Protein AF-A0AAD4TG60-F1 (afdb_monomer)

pLDDT: mean 83.76, std 17.65, range [33.16, 98.38]

Radius of gyration: 21.81 Å; Cα contacts (8 Å, |Δi|>4): 317; chains: 1; bounding box: 51×49×64 Å

Sequence (312 aa):
MSAGDAQLTHSCIDLLVMVARFFPSLLSGTEEDLVNLLKEDNCSVDLILERLCLEGRRRQVKYAVHALAAIAKDDGLMSLSVLYKRLVDMLEEKTHLPAILQSLGCIAQSAMPVFETREKEVVGFITSKILECSSAADAVNGSLWDERSELCSLKIYGIKTLVKSYLPEKDAHLRLGFDNLLGILKNVLTIGEISKDIKSSDVEMAHMKLASSKAVLRLSKHWDHKIPTDIFHLTIRTSEIMYPEAKGLFLGKVHQYIKDRLLDPKYACAFVFQAANFQSLKIINTTSLKLSRCVTKQGLANFLSYVIQAHS

Secondary structure (DSSP, 8-state):
--HHHHHHHHHHHHHHHHHHHH-GGGGTT-HHHHHHTT-SSS--HHHHHHHHHHH--HHHHHHHHHHHHHHSTTTTHHHHHHHHHHHHHHHHHTSSHHHHHHHHHHHHHH-HHHHHTTHHHHHHHIIIIIIT---TT------STT---HHHHHHHHHHHHHHHTT--SS-GGG---HHHHHHHHHHHHHHSSSSTT----HHHHHHHHHHHHHHHHHHHHHHGGGS-HHHHHHHHGGGG-S-HHHHHHHHHHHHHHHHTT-S-GGGGGHHHHHHHT-S--SS--HHHHHHHHHHHHHHHHHHHHHHHHTT-

Foldseek 3Di:
DDPVVVVVVVVVVVVVVVCCVPPVVVCPPVVVVVLVVQPPDPDDSLVSLLVCLQANDLVSNLVSLCVCLVVDPPSNQPVLLVSLVVLLVCLVVVPNLLSSLSNLLSCLASPVVSCVVCVCSLLVCLVPVQQQDAPVPDPPVCPDLVPDDPSLVSNLSSLSSVLSNCNHPPPSVPDPDVVVNLLQLLCLLPQLGSDPVHDDDLSSSLSSNLSSLLSVQVCCLPCVVVQDPSSLVSSLCNCVRPDVVSNCSSVVSVVVCVVVVSHDLLSLCSLVNNVVPDPDDPDDPPVSVVSCVVCCVVVVVVVVVVVVVVVD

InterPro domains:
  IPR039776 Sister chromatid cohesion protein Pds5 [PTHR12663] (16-288)

Solvent-accessible surface area (backbone atoms only — not comparable to full-atom values): 17479 Å² total; per-residue (Å²): 132,55,77,66,56,52,52,50,52,51,52,52,52,53,49,50,53,50,40,54,71,80,44,50,75,78,50,66,94,42,60,66,62,60,49,49,75,71,48,90,56,100,62,56,68,68,61,54,32,51,49,26,26,48,67,27,55,72,67,52,8,47,51,24,54,53,47,54,26,67,77,36,96,64,73,12,53,68,63,48,40,57,50,48,52,54,46,57,60,38,56,79,72,65,57,52,52,67,15,31,38,47,28,54,18,46,41,16,18,78,39,43,76,58,39,62,76,52,36,70,60,57,54,46,44,37,48,66,70,42,53,62,59,56,62,90,83,68,84,67,86,51,83,51,83,84,67,69,52,69,66,56,53,46,34,50,40,40,54,51,22,56,56,23,56,70,50,27,80,65,72,42,89,75,64,77,70,60,67,61,57,50,51,44,40,43,33,15,46,72,74,23,37,71,49,89,87,50,58,74,52,72,56,50,23,50,51,37,24,49,46,35,31,54,44,49,60,60,46,39,53,82,41,45,95,74,58,50,69,68,53,51,52,46,38,42,50,48,43,68,48,93,47,68,67,56,22,51,59,48,51,53,49,54,50,50,32,44,74,70,68,49,38,70,71,74,65,59,53,30,63,50,60,41,58,76,74,56,97,75,88,86,85,72,61,72,64,59,58,52,46,50,58,58,41,46,64,58,45,46,53,52,49,51,52,51,54,54,63,75,75,109

Structure (mmCIF, N/CA/C/O backbone):
data_AF-A0AAD4TG60-F1
#
_entry.id   AF-A0AAD4TG60-F1
#
loop_
_atom_site.group_PDB
_atom_site.id
_atom_site.type_symbol
_atom_site.label_atom_id
_atom_site.label_alt_id
_atom_site.label_comp_id
_atom_site.label_asym_id
_atom_site.label_entity_id
_atom_site.label_seq_id
_atom_site.pdbx_PDB_ins_code
_atom_site.Cartn_x
_atom_site.Cartn_y
_atom_site.Cartn_z
_atom_site.occupancy
_atom_site.B_iso_or_equiv
_atom_site.auth_seq_id
_atom_site.auth_comp_id
_atom_site.auth_asym_id
_atom_site.auth_atom_id
_atom_site.pdbx_PDB_model_num
ATOM 1 N N . MET A 1 1 ? 17.007 8.777 30.417 1.00 54.41 1 MET A N 1
ATOM 2 C CA . MET A 1 1 ? 17.162 7.381 29.954 1.00 54.41 1 MET A CA 1
ATOM 3 C C . MET A 1 1 ? 18.556 7.216 29.388 1.00 54.41 1 MET A C 1
ATOM 5 O O . MET A 1 1 ? 18.925 7.985 28.507 1.00 54.41 1 MET A O 1
ATOM 9 N N . SER A 1 2 ? 19.336 6.282 29.931 1.00 71.50 2 SER A N 1
ATOM 10 C CA . SER A 1 2 ? 20.650 5.926 29.383 1.00 71.50 2 SER A CA 1
ATOM 11 C C . SER A 1 2 ? 20.484 5.170 28.057 1.00 71.50 2 SER A C 1
ATOM 13 O O . SER A 1 2 ? 19.437 4.569 27.810 1.00 71.50 2 SER A O 1
ATOM 15 N N . ALA A 1 3 ? 21.516 5.153 27.207 1.00 68.62 3 ALA A N 1
ATOM 16 C CA . ALA A 1 3 ? 21.517 4.351 25.979 1.00 68.62 3 ALA A CA 1
ATOM 17 C C . ALA A 1 3 ? 21.279 2.850 26.258 1.00 68.62 3 ALA A C 1
ATOM 19 O O . ALA A 1 3 ? 20.625 2.172 25.466 1.00 68.62 3 ALA A O 1
ATOM 20 N N . GLY A 1 4 ? 21.738 2.353 27.416 1.00 72.38 4 GLY A N 1
ATOM 21 C CA . GLY A 1 4 ? 21.492 0.978 27.868 1.00 72.38 4 GLY A CA 1
ATOM 22 C C . GLY A 1 4 ? 20.018 0.684 28.171 1.00 72.38 4 GLY A C 1
ATOM 23 O O . GLY A 1 4 ? 19.511 -0.365 27.776 1.00 72.38 4 GLY A O 1
ATOM 24 N N . ASP A 1 5 ? 19.297 1.632 28.778 1.00 76.00 5 ASP A N 1
ATOM 25 C CA . ASP A 1 5 ? 17.875 1.466 29.123 1.00 76.00 5 ASP A CA 1
ATOM 26 C C . ASP A 1 5 ? 16.999 1.396 27.864 1.00 76.00 5 ASP A C 1
ATOM 28 O O . ASP A 1 5 ? 16.047 0.616 27.784 1.00 76.00 5 ASP A O 1
ATOM 32 N N . ALA A 1 6 ? 17.342 2.184 26.839 1.00 80.25 6 ALA A N 1
ATOM 33 C CA . ALA A 1 6 ? 16.635 2.180 25.561 1.00 80.25 6 ALA A CA 1
ATOM 34 C C . ALA A 1 6 ? 16.813 0.849 24.808 1.00 80.25 6 ALA A C 1
ATOM 36 O O . ALA A 1 6 ? 15.855 0.326 24.235 1.00 80.25 6 ALA A O 1
ATOM 37 N N . GLN A 1 7 ? 18.019 0.271 24.840 1.00 85.44 7 GLN A N 1
ATOM 38 C CA . GLN A 1 7 ? 18.305 -1.017 24.203 1.00 85.44 7 GLN A CA 1
ATOM 39 C C . GLN A 1 7 ? 17.600 -2.183 24.909 1.00 85.44 7 GLN A C 1
ATOM 41 O O . GLN A 1 7 ? 17.059 -3.070 24.240 1.00 85.44 7 GLN A O 1
ATOM 46 N N . LEU A 1 8 ? 17.565 -2.164 26.245 1.00 88.12 8 LEU A N 1
ATOM 47 C CA . LEU A 1 8 ? 16.804 -3.132 27.035 1.00 88.12 8 LEU A CA 1
ATOM 48 C C . LEU A 1 8 ? 15.314 -3.059 26.677 1.00 88.12 8 LEU A C 1
ATOM 50 O O . LEU A 1 8 ? 14.710 -4.073 26.338 1.00 88.12 8 LEU A O 1
ATOM 54 N N . THR A 1 9 ? 14.752 -1.848 26.659 1.00 86.06 9 THR A N 1
ATOM 55 C CA . THR A 1 9 ? 13.341 -1.616 26.317 1.00 86.06 9 THR A CA 1
ATOM 56 C C . THR A 1 9 ? 13.009 -2.136 24.918 1.00 86.06 9 THR A C 1
ATOM 58 O O . THR A 1 9 ? 12.036 -2.868 24.748 1.00 86.06 9 THR A O 1
ATOM 61 N N . HIS A 1 10 ? 13.842 -1.834 23.915 1.00 85.38 10 HIS A N 1
ATOM 62 C CA . HIS A 1 10 ? 13.649 -2.336 22.550 1.00 85.38 10 HIS A CA 1
ATOM 63 C C . HIS A 1 10 ? 13.650 -3.870 22.497 1.00 85.38 10 HIS A C 1
ATOM 65 O O . HIS A 1 10 ? 12.788 -4.470 21.859 1.00 85.38 10 HIS A O 1
ATOM 71 N N . SER A 1 11 ? 14.586 -4.506 23.204 1.00 89.75 11 SER A N 1
ATOM 72 C CA . SER A 1 11 ? 14.710 -5.968 23.241 1.00 89.75 11 SER A CA 1
ATOM 73 C C . SER A 1 11 ? 13.499 -6.630 23.910 1.00 89.75 11 SER A C 1
ATOM 75 O O . SER A 1 11 ? 12.993 -7.636 23.415 1.00 89.75 11 SER A O 1
ATOM 77 N N . CYS A 1 12 ? 12.990 -6.044 24.999 1.00 89.50 12 CYS A N 1
ATOM 78 C CA . CYS A 1 12 ? 11.775 -6.512 25.667 1.00 89.50 12 CYS A CA 1
ATOM 79 C C . CYS A 1 12 ? 10.545 -6.401 24.759 1.00 89.50 12 CYS A C 1
ATOM 81 O O . CYS A 1 12 ? 9.742 -7.331 24.694 1.00 89.50 12 CYS A O 1
ATOM 83 N N . ILE A 1 13 ? 10.413 -5.297 24.019 1.00 87.31 13 ILE A N 1
ATO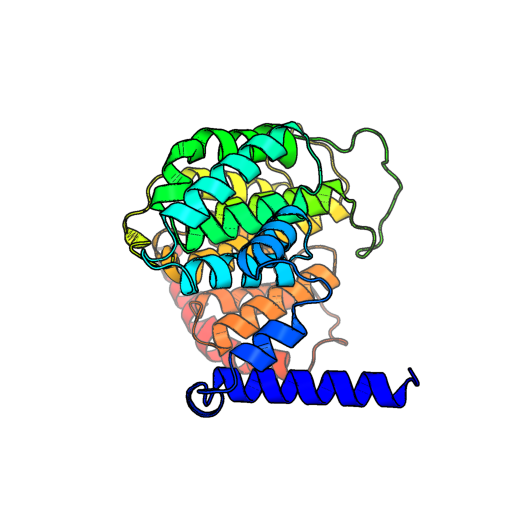M 84 C CA . ILE A 1 13 ? 9.308 -5.102 23.073 1.00 87.31 13 ILE A CA 1
ATOM 85 C C . ILE A 1 13 ? 9.401 -6.097 21.908 1.00 87.31 13 ILE A C 1
ATOM 87 O O . ILE A 1 13 ? 8.383 -6.665 21.516 1.00 87.31 13 ILE A O 1
ATOM 91 N N . ASP A 1 14 ? 10.599 -6.378 21.387 1.00 87.62 14 ASP A N 1
ATOM 92 C CA . ASP A 1 14 ? 10.791 -7.404 20.354 1.00 87.62 14 ASP A CA 1
ATOM 93 C C . ASP A 1 14 ? 10.387 -8.802 20.849 1.00 87.62 14 ASP A C 1
ATOM 95 O O . ASP A 1 14 ? 9.710 -9.545 20.128 1.00 87.62 14 ASP A O 1
ATOM 99 N N . LEU A 1 15 ? 10.755 -9.152 22.087 1.00 91.19 15 LEU A N 1
ATOM 100 C CA . LEU A 1 15 ? 10.351 -10.410 22.715 1.00 91.19 15 LEU A CA 1
ATOM 101 C C . LEU A 1 15 ? 8.831 -10.478 22.888 1.00 91.19 15 LEU A C 1
ATOM 103 O O . LEU A 1 15 ? 8.221 -11.481 22.523 1.00 91.19 15 LEU A O 1
ATOM 107 N N . LEU A 1 16 ? 8.208 -9.404 23.371 1.00 89.38 16 LEU A N 1
ATOM 108 C CA . LEU A 1 16 ? 6.758 -9.323 23.531 1.00 89.38 16 LEU A CA 1
ATOM 109 C C . LEU A 1 16 ? 6.032 -9.503 22.189 1.00 89.38 16 LEU A C 1
ATOM 111 O O . LEU A 1 16 ? 5.077 -10.270 22.096 1.00 89.38 16 LEU A O 1
ATOM 115 N N . VAL A 1 17 ? 6.522 -8.868 21.118 1.00 86.94 17 VAL A N 1
ATOM 116 C CA . VAL A 1 17 ? 5.983 -9.038 19.758 1.00 86.94 17 VAL A CA 1
ATOM 117 C C . VAL A 1 17 ? 6.165 -10.474 19.254 1.00 86.94 17 VAL A C 1
ATOM 119 O O . VAL A 1 17 ? 5.301 -10.981 18.535 1.00 86.94 17 VAL A O 1
ATOM 122 N N . MET A 1 18 ? 7.266 -11.147 19.601 1.00 88.06 18 MET A N 1
ATOM 123 C CA . MET A 1 18 ? 7.469 -12.562 19.281 1.00 88.06 18 MET A CA 1
ATOM 124 C C . MET A 1 18 ? 6.443 -13.438 20.013 1.00 88.06 18 MET A C 1
ATOM 126 O O . MET A 1 18 ? 5.762 -14.236 19.367 1.00 88.06 18 MET A O 1
ATOM 130 N N . VAL A 1 19 ? 6.288 -13.253 21.327 1.00 89.62 19 VAL A N 1
ATOM 131 C CA . VAL A 1 19 ? 5.318 -13.990 22.151 1.00 89.62 19 VAL A CA 1
ATOM 132 C C . VAL A 1 19 ? 3.902 -13.783 21.621 1.00 89.62 19 VAL A C 1
ATOM 134 O O . VAL A 1 19 ? 3.215 -14.762 21.353 1.00 89.62 19 VAL A O 1
ATOM 137 N N . ALA A 1 20 ? 3.505 -12.539 21.337 1.00 88.25 20 ALA A N 1
ATOM 138 C CA . ALA A 1 20 ? 2.193 -12.218 20.775 1.00 88.25 20 ALA A CA 1
ATOM 139 C C . ALA A 1 20 ? 1.903 -12.937 19.445 1.00 88.25 20 ALA A C 1
ATOM 141 O O . ALA A 1 20 ? 0.757 -13.259 19.148 1.00 88.25 20 ALA A O 1
ATOM 142 N N . ARG A 1 21 ? 2.932 -13.185 18.621 1.00 86.94 21 ARG A N 1
ATOM 143 C CA . ARG A 1 21 ? 2.779 -13.840 17.311 1.00 86.94 21 ARG A CA 1
ATOM 144 C C . ARG A 1 21 ? 2.691 -15.358 17.385 1.00 86.94 21 ARG A C 1
ATOM 146 O O . ARG A 1 21 ? 1.960 -15.938 16.590 1.00 86.94 21 ARG A O 1
ATOM 153 N N . PHE A 1 22 ? 3.470 -15.995 18.258 1.00 90.69 22 PHE A N 1
ATOM 154 C CA . PHE A 1 22 ? 3.551 -17.461 18.327 1.00 90.69 22 PHE A CA 1
ATOM 155 C C . PHE A 1 22 ? 2.674 -18.059 19.428 1.00 90.69 22 PHE A C 1
ATOM 157 O O . PHE A 1 22 ? 2.182 -19.173 19.274 1.00 90.69 22 PHE A O 1
ATOM 164 N N . PHE A 1 23 ? 2.458 -17.317 20.513 1.00 91.50 23 PHE A N 1
ATOM 165 C CA . PHE A 1 23 ? 1.745 -17.765 21.706 1.00 91.50 23 PHE A CA 1
ATOM 166 C C . PHE A 1 23 ? 0.820 -16.660 22.247 1.00 91.50 23 PHE A C 1
ATOM 168 O O . PHE A 1 23 ? 0.973 -16.239 23.395 1.00 91.50 23 PHE A O 1
ATOM 175 N N . PRO A 1 24 ? -0.155 -16.175 21.451 1.00 88.31 24 PRO A N 1
ATOM 176 C CA . PRO A 1 24 ? -1.041 -15.085 21.867 1.00 88.31 24 PRO A CA 1
ATOM 177 C C . PRO A 1 24 ? -1.813 -15.401 23.157 1.00 88.31 24 PRO A C 1
ATOM 179 O O . PRO A 1 24 ? -2.095 -14.497 23.935 1.00 88.31 24 PRO A O 1
ATOM 182 N N . SER A 1 25 ? -2.093 -16.680 23.433 1.00 89.94 25 SER A N 1
ATOM 183 C CA . SER A 1 25 ? -2.765 -17.121 24.660 1.00 89.94 25 SER A CA 1
ATOM 184 C C . SER A 1 25 ? -1.984 -16.811 25.939 1.00 89.94 25 SER A C 1
ATOM 186 O O . SER A 1 25 ? -2.599 -16.689 26.991 1.00 89.94 25 SER A O 1
ATOM 188 N N . LEU A 1 26 ? -0.654 -16.662 25.871 1.00 91.75 26 LEU A N 1
ATOM 189 C CA . LEU A 1 26 ? 0.164 -16.275 27.029 1.00 91.75 26 LEU A CA 1
ATOM 190 C C . LEU A 1 26 ? -0.050 -14.818 27.449 1.00 91.75 26 LEU A C 1
ATOM 192 O O . LEU A 1 26 ? 0.359 -14.443 28.541 1.00 91.75 26 LEU A O 1
ATOM 196 N N . LEU A 1 27 ? -0.668 -14.007 26.589 1.00 87.94 27 LEU A N 1
ATOM 197 C CA . LEU A 1 27 ? -1.006 -12.617 26.888 1.00 87.94 27 LEU A CA 1
ATOM 198 C C . LEU A 1 27 ? -2.429 -12.467 27.439 1.00 87.94 27 LEU A C 1
ATOM 200 O O . LEU A 1 27 ? -2.835 -11.353 27.766 1.00 87.94 27 LEU A O 1
ATOM 204 N N . SER A 1 28 ? -3.183 -13.564 27.553 1.00 87.88 28 SER A N 1
ATOM 205 C CA . SER A 1 28 ? -4.523 -13.519 28.132 1.00 87.88 28 SER A CA 1
ATOM 206 C C . SER A 1 28 ? -4.453 -13.085 29.596 1.00 87.88 28 SER A C 1
ATOM 208 O O . SER A 1 28 ? -3.672 -13.635 30.373 1.00 87.88 28 SER A O 1
ATOM 210 N N . GLY A 1 29 ? -5.255 -12.087 29.962 1.00 86.88 29 GLY A N 1
ATOM 211 C CA . GLY A 1 29 ? -5.243 -11.466 31.287 1.00 86.88 29 GLY A CA 1
ATOM 212 C C . GLY A 1 29 ? -4.251 -10.307 31.443 1.00 86.88 29 GLY A C 1
ATOM 213 O O . GLY A 1 29 ? -4.199 -9.718 32.517 1.00 86.88 29 GLY A O 1
ATOM 214 N N . THR A 1 30 ? -3.473 -9.969 30.405 1.00 87.38 30 THR A N 1
ATOM 215 C CA . THR A 1 30 ? -2.538 -8.819 30.399 1.00 87.38 30 THR A CA 1
ATOM 216 C C . THR A 1 30 ? -3.018 -7.667 29.510 1.00 87.38 30 THR A C 1
ATOM 218 O O . THR A 1 30 ? -2.282 -6.715 29.250 1.00 87.38 30 THR A O 1
ATOM 221 N N . GLU A 1 31 ? -4.253 -7.739 29.005 1.00 85.00 31 GLU A N 1
ATOM 222 C CA . GLU A 1 31 ? -4.786 -6.809 28.009 1.00 85.00 31 GLU A CA 1
ATOM 223 C C . GLU A 1 31 ? -4.800 -5.366 28.524 1.00 85.00 31 GLU A C 1
ATOM 225 O O . GLU A 1 31 ? -4.448 -4.445 27.787 1.00 85.00 31 GLU A O 1
ATOM 230 N N . GLU A 1 32 ? -5.160 -5.167 29.794 1.00 82.44 32 GLU A N 1
ATOM 231 C CA . GLU A 1 32 ? -5.208 -3.843 30.415 1.00 82.44 32 GLU A CA 1
ATOM 232 C C . GLU A 1 32 ? -3.812 -3.220 30.553 1.00 82.44 32 GLU A C 1
ATOM 234 O O . GLU A 1 32 ? -3.628 -2.051 30.213 1.00 82.44 32 GLU A O 1
ATOM 239 N N . ASP A 1 33 ? -2.809 -4.008 30.945 1.00 85.81 33 ASP A N 1
ATOM 240 C CA . ASP A 1 33 ? -1.419 -3.552 31.042 1.00 85.81 33 ASP A CA 1
ATOM 241 C C . ASP A 1 33 ? -0.861 -3.160 29.669 1.00 85.81 33 ASP A C 1
ATOM 243 O O . ASP A 1 33 ? -0.248 -2.102 29.514 1.00 85.81 33 ASP A O 1
ATOM 247 N N . LEU A 1 34 ? -1.128 -3.975 28.642 1.00 83.75 34 LEU A N 1
ATOM 248 C CA . LEU A 1 34 ? -0.730 -3.683 27.262 1.00 83.75 34 LEU A CA 1
ATOM 249 C C . LEU A 1 34 ? -1.403 -2.417 26.727 1.00 83.75 34 LEU A C 1
ATOM 251 O O . LEU A 1 34 ? -0.777 -1.630 26.017 1.00 83.75 34 LEU A O 1
ATOM 255 N N . VAL A 1 35 ? -2.670 -2.205 27.076 1.00 79.69 35 VAL A N 1
ATOM 256 C CA . VAL A 1 35 ? -3.398 -0.977 26.758 1.00 79.69 35 VAL A CA 1
ATOM 257 C C . VAL A 1 35 ? -2.798 0.222 27.490 1.00 79.69 35 VAL A C 1
ATOM 259 O O . VAL A 1 35 ? -2.666 1.292 26.897 1.00 79.69 35 VAL A O 1
ATOM 262 N N . ASN A 1 36 ? -2.395 0.065 28.748 1.00 81.62 36 ASN A N 1
ATOM 263 C CA . ASN A 1 36 ? -1.785 1.142 29.522 1.00 81.62 36 ASN A CA 1
ATOM 264 C C . ASN A 1 36 ? -0.416 1.559 28.960 1.00 81.62 36 ASN A C 1
ATOM 266 O O . ASN A 1 36 ? -0.078 2.733 29.044 1.00 81.62 36 ASN A O 1
ATOM 270 N N . LEU A 1 37 ? 0.316 0.667 28.278 1.00 80.88 37 LEU A N 1
ATOM 271 C CA . LEU A 1 37 ? 1.520 1.045 27.518 1.00 80.88 37 LEU A CA 1
ATOM 272 C C . LEU A 1 37 ? 1.233 1.997 26.344 1.00 80.88 37 LEU A C 1
ATOM 274 O O . LEU A 1 37 ? 2.145 2.672 25.872 1.00 80.88 37 LEU A O 1
ATOM 278 N N . LEU A 1 38 ? -0.004 2.028 25.839 1.00 76.50 38 LEU A N 1
ATOM 279 C CA . LEU A 1 38 ? -0.429 2.944 24.774 1.00 76.50 38 LEU A CA 1
ATOM 280 C C . LEU A 1 38 ? -0.970 4.270 25.321 1.00 76.50 38 LEU A C 1
ATOM 282 O O . LEU A 1 38 ? -1.031 5.252 24.580 1.00 76.50 38 LEU A O 1
ATOM 286 N N . LYS A 1 39 ? -1.400 4.296 26.586 1.00 74.50 39 LYS A N 1
ATOM 287 C CA . LYS A 1 39 ? -1.983 5.473 27.228 1.00 74.50 39 LYS A CA 1
ATOM 288 C C . LYS A 1 39 ? -0.874 6.365 27.778 1.00 74.50 39 LYS A C 1
ATOM 290 O O . LYS A 1 39 ? -0.329 6.108 28.844 1.00 74.50 39 LYS A O 1
ATOM 295 N N . GLU A 1 40 ? -0.579 7.444 27.065 1.00 64.12 40 GLU A N 1
ATOM 296 C CA . GLU A 1 40 ? 0.195 8.564 27.622 1.00 64.12 40 GLU A CA 1
ATOM 297 C C . GLU A 1 40 ? -0.717 9.560 28.378 1.00 64.12 40 GLU A C 1
ATOM 299 O O . GLU A 1 40 ? -0.250 10.246 29.279 1.00 64.12 40 GLU A O 1
ATOM 304 N N . ASP A 1 41 ? -2.031 9.552 28.092 1.00 59.88 41 ASP A N 1
ATOM 305 C CA . ASP A 1 41 ? -3.073 10.404 28.690 1.00 59.88 41 ASP A CA 1
ATOM 306 C C . ASP A 1 41 ? -4.319 9.575 29.090 1.00 59.88 41 ASP A C 1
ATOM 308 O O . ASP A 1 41 ? -4.506 8.458 28.606 1.00 59.88 41 ASP A O 1
ATOM 312 N N . ASN A 1 42 ? -5.243 10.141 29.887 1.00 65.56 42 ASN A N 1
ATOM 313 C CA . ASN A 1 42 ? -6.554 9.548 30.258 1.00 65.56 42 ASN A CA 1
ATOM 314 C C . ASN A 1 42 ? -7.535 9.349 29.066 1.00 65.56 42 ASN A C 1
ATOM 316 O O . ASN A 1 42 ? -8.751 9.275 29.254 1.00 65.56 42 ASN A O 1
ATOM 320 N N . CYS A 1 43 ? -7.040 9.293 27.828 1.00 71.44 43 CYS A N 1
ATOM 321 C CA . CYS A 1 43 ? -7.846 9.067 26.632 1.00 71.44 43 CYS A CA 1
ATOM 322 C C . CYS A 1 43 ? -8.271 7.597 26.510 1.00 71.44 43 CYS A C 1
ATOM 324 O O . CYS A 1 43 ? -7.543 6.677 26.894 1.00 71.44 43 CYS A O 1
ATOM 326 N N . SER A 1 44 ? -9.448 7.362 25.924 1.00 85.06 44 SER A N 1
ATOM 327 C CA . SER A 1 44 ? -9.859 6.008 25.555 1.00 85.06 44 SER A CA 1
ATOM 328 C C . SER A 1 44 ? -8.957 5.449 24.450 1.00 85.06 44 SER A C 1
ATOM 330 O O . SER A 1 44 ? -8.386 6.191 23.647 1.00 85.06 44 SER A O 1
ATOM 332 N N . VAL A 1 45 ? -8.842 4.121 24.395 1.00 85.62 45 VAL A N 1
ATOM 333 C CA . VAL A 1 45 ? -8.020 3.429 23.390 1.00 85.62 45 VAL A CA 1
ATOM 334 C C . VAL A 1 45 ? -8.489 3.761 21.978 1.00 85.62 45 VAL A C 1
ATOM 336 O O . VAL A 1 45 ? -7.658 4.052 21.124 1.00 85.62 45 VAL A O 1
ATOM 339 N N . ASP A 1 46 ? -9.803 3.809 21.752 1.00 86.31 46 ASP A N 1
ATOM 340 C CA . ASP A 1 46 ? -10.386 4.143 20.450 1.00 86.31 46 ASP A CA 1
ATOM 341 C C . ASP A 1 46 ? -9.910 5.513 19.953 1.00 86.31 46 ASP A C 1
ATOM 343 O O . ASP A 1 46 ? -9.453 5.629 18.818 1.00 86.31 46 ASP A O 1
ATOM 347 N N . LEU A 1 47 ? -9.903 6.531 20.824 1.00 87.94 47 LEU A N 1
ATOM 348 C CA . LEU A 1 47 ? -9.442 7.879 20.477 1.00 87.94 47 LEU A CA 1
ATOM 349 C C . LEU A 1 47 ? -7.947 7.912 20.134 1.00 87.94 47 LEU A C 1
ATOM 351 O O . LEU A 1 47 ? -7.537 8.598 19.195 1.00 87.94 47 LEU A O 1
ATOM 355 N N . ILE A 1 48 ? -7.125 7.156 20.868 1.00 90.44 48 ILE A N 1
ATOM 356 C CA . ILE A 1 48 ? -5.686 7.044 20.592 1.00 90.44 48 ILE A CA 1
ATOM 357 C C . ILE A 1 48 ? -5.468 6.369 19.232 1.00 90.44 48 ILE A C 1
ATOM 359 O O . ILE A 1 48 ? -4.686 6.857 18.411 1.00 90.44 48 ILE A O 1
ATOM 363 N N . LEU A 1 49 ? -6.171 5.266 18.963 1.00 92.12 49 LEU A N 1
ATOM 364 C CA . LEU A 1 49 ? -6.060 4.540 17.700 1.00 92.12 49 LEU A CA 1
ATOM 365 C C . LEU A 1 49 ? -6.560 5.376 16.517 1.00 92.12 49 LEU A C 1
ATOM 367 O O . LEU A 1 49 ? -5.898 5.400 15.477 1.00 92.12 49 LEU A O 1
ATOM 371 N N . GLU A 1 50 ? -7.670 6.099 16.667 1.00 93.25 50 GLU A N 1
ATOM 372 C CA . GLU A 1 50 ? -8.162 7.035 15.654 1.00 93.25 50 GLU A CA 1
ATOM 373 C C . GLU A 1 50 ? -7.116 8.105 15.343 1.00 93.25 50 GLU A C 1
ATOM 375 O O . GLU A 1 50 ? -6.753 8.278 14.179 1.00 93.25 50 GLU A O 1
ATOM 380 N N . ARG A 1 51 ? -6.540 8.759 16.360 1.00 93.50 51 ARG A N 1
ATOM 381 C CA . ARG A 1 51 ? -5.474 9.755 16.160 1.00 93.50 51 ARG A CA 1
ATOM 382 C C . ARG A 1 51 ? -4.274 9.167 15.414 1.00 93.50 51 ARG A C 1
ATOM 384 O O . ARG A 1 51 ? -3.764 9.780 14.475 1.00 93.50 51 ARG A O 1
ATOM 391 N N . LEU A 1 52 ? -3.851 7.951 15.768 1.00 94.69 52 LEU A N 1
ATOM 392 C CA . LEU A 1 52 ? -2.777 7.250 15.058 1.00 94.69 52 LEU A CA 1
ATOM 393 C C . LEU A 1 52 ? -3.132 6.941 13.598 1.00 94.69 52 LEU A C 1
ATOM 395 O O . LEU A 1 52 ? -2.225 6.897 12.769 1.00 94.69 52 LEU A O 1
ATOM 399 N N . CYS A 1 53 ? -4.407 6.736 13.262 1.00 96.25 53 CYS A N 1
ATOM 400 C CA . CYS A 1 53 ? -4.850 6.560 11.877 1.00 96.25 53 CYS A CA 1
ATOM 401 C C . CYS A 1 53 ? -4.801 7.866 11.067 1.00 96.25 53 CYS A C 1
ATOM 403 O O . CYS A 1 53 ? -4.602 7.812 9.852 1.00 96.25 53 CYS A O 1
ATOM 405 N N . LEU A 1 54 ? -4.967 9.021 11.711 1.00 95.44 54 LEU A N 1
ATOM 406 C CA . LEU A 1 54 ? -4.974 10.326 11.040 1.00 95.44 54 LEU A CA 1
ATOM 407 C C . LEU A 1 54 ? -3.564 10.904 10.866 1.00 95.44 54 LEU A C 1
ATOM 409 O O . LEU A 1 54 ? -3.239 11.423 9.803 1.00 95.44 54 LEU A O 1
ATOM 413 N N . GLU A 1 55 ? -2.712 10.774 11.884 1.00 94.88 55 GLU A N 1
ATOM 414 C CA . GLU A 1 55 ? -1.436 11.509 11.966 1.00 94.88 55 GLU A CA 1
ATOM 415 C C . GLU A 1 55 ? -0.214 10.594 12.153 1.00 94.88 55 GLU A C 1
ATOM 417 O O . GLU A 1 55 ? 0.935 11.039 12.096 1.00 94.88 55 GLU A O 1
ATOM 422 N N . GLY A 1 56 ? -0.435 9.301 12.402 1.00 92.88 56 GLY A N 1
ATOM 423 C CA . GLY A 1 56 ? 0.622 8.380 12.798 1.00 92.88 56 GLY A CA 1
ATOM 424 C C . GLY A 1 56 ? 1.613 8.033 11.686 1.00 92.88 56 GLY A C 1
ATOM 425 O O . GLY A 1 56 ? 1.402 8.221 10.486 1.00 92.88 56 GLY A O 1
ATOM 426 N N . ARG A 1 57 ? 2.722 7.400 12.078 1.00 93.31 57 ARG A N 1
ATOM 427 C CA . ARG A 1 57 ? 3.675 6.840 11.113 1.00 93.31 57 ARG A CA 1
ATOM 428 C C . ARG A 1 57 ? 3.076 5.619 10.427 1.00 93.31 57 ARG A C 1
ATOM 430 O O . ARG A 1 57 ? 2.282 4.880 11.000 1.00 93.31 57 ARG A O 1
ATOM 437 N N . ARG A 1 58 ? 3.588 5.286 9.239 1.00 92.31 58 ARG A N 1
ATOM 438 C CA . ARG A 1 58 ? 3.135 4.146 8.416 1.00 92.31 58 ARG A CA 1
ATOM 439 C C . ARG A 1 58 ? 2.834 2.848 9.190 1.00 92.31 58 ARG A C 1
ATOM 441 O O . ARG A 1 58 ? 1.881 2.147 8.849 1.00 92.31 58 ARG A O 1
ATOM 448 N N . ARG A 1 59 ? 3.698 2.460 10.141 1.00 91.31 59 ARG A N 1
ATOM 449 C CA . ARG A 1 59 ? 3.520 1.233 10.944 1.00 91.31 59 ARG A CA 1
ATOM 450 C C . ARG A 1 59 ? 2.421 1.401 11.992 1.00 91.31 59 ARG A C 1
ATOM 452 O O . ARG A 1 59 ? 1.580 0.517 12.080 1.00 91.31 59 ARG A O 1
ATOM 459 N N . GLN A 1 60 ? 2.418 2.524 12.709 1.00 93.44 60 GLN A N 1
ATOM 460 C CA . GLN A 1 60 ? 1.393 2.861 13.699 1.00 93.44 60 GLN A CA 1
ATOM 461 C C . GLN A 1 60 ? 0.016 2.887 13.045 1.00 93.44 60 GLN A C 1
ATOM 463 O O . GLN A 1 60 ? -0.842 2.122 13.454 1.00 93.44 60 GLN A O 1
ATOM 468 N N . VAL A 1 61 ? -0.135 3.624 11.939 1.00 96.88 61 VAL A N 1
ATOM 469 C CA . VAL A 1 61 ? -1.376 3.675 11.151 1.00 96.88 61 VAL A CA 1
ATOM 470 C C . VAL A 1 61 ? -1.856 2.277 10.774 1.00 96.88 61 VAL A C 1
ATOM 472 O O . VAL A 1 61 ? -3.020 1.936 10.954 1.00 96.88 61 VAL A O 1
ATOM 475 N N . LYS A 1 62 ? -0.955 1.439 10.235 1.00 95.00 62 LYS A N 1
ATOM 476 C CA . LYS A 1 62 ? -1.328 0.083 9.824 1.00 95.00 62 LYS A CA 1
ATOM 477 C C . LYS A 1 62 ? -1.937 -0.673 11.002 1.00 95.00 62 LYS A C 1
ATOM 479 O O . LYS A 1 62 ? -3.027 -1.205 10.849 1.00 95.00 62 LYS A O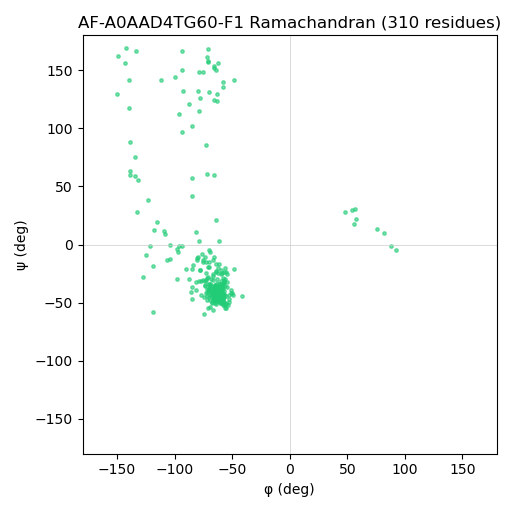 1
ATOM 484 N N . TYR A 1 63 ? -1.227 -0.748 12.121 1.00 93.69 63 TYR A N 1
ATOM 485 C CA . TYR A 1 63 ? -1.693 -1.516 13.269 1.00 93.69 63 TYR A CA 1
ATOM 486 C C . TYR A 1 63 ? -2.914 -0.884 13.933 1.00 93.69 63 TYR A C 1
ATOM 488 O O . TYR A 1 63 ? -3.794 -1.630 14.330 1.00 93.69 63 TYR A O 1
ATOM 496 N N . ALA A 1 64 ? -3.021 0.444 13.957 1.00 94.81 64 ALA A N 1
ATOM 497 C CA . ALA A 1 64 ? -4.166 1.145 14.521 1.00 94.81 64 ALA A CA 1
ATOM 498 C C . ALA A 1 64 ? -5.469 0.822 13.776 1.00 94.81 64 ALA A C 1
ATOM 500 O O . ALA A 1 64 ? -6.447 0.461 14.417 1.00 94.81 64 ALA A O 1
ATOM 501 N N . VAL A 1 65 ? -5.459 0.812 12.436 1.00 95.38 65 VAL A N 1
ATOM 502 C CA . VAL A 1 65 ? -6.641 0.401 11.652 1.00 95.38 65 VAL A CA 1
ATOM 503 C C . VAL A 1 65 ? -7.034 -1.053 11.939 1.00 95.38 65 VAL A C 1
ATOM 505 O O . VAL A 1 65 ? -8.214 -1.348 12.083 1.00 95.38 65 VAL A O 1
ATOM 508 N N . HIS A 1 66 ? -6.063 -1.970 12.045 1.00 92.19 66 HIS A N 1
ATOM 509 C CA . HIS A 1 66 ? -6.372 -3.381 12.328 1.00 92.19 66 HIS A CA 1
ATOM 510 C C . HIS A 1 66 ? -6.845 -3.572 13.775 1.00 92.19 66 HIS A C 1
ATOM 512 O O . HIS A 1 66 ? -7.702 -4.409 14.023 1.00 92.19 66 HIS A O 1
ATOM 518 N N . ALA A 1 67 ? -6.309 -2.795 14.719 1.00 91.56 67 ALA A N 1
ATOM 519 C CA . ALA A 1 67 ? -6.742 -2.807 16.108 1.00 91.56 67 ALA A CA 1
ATOM 520 C C . ALA A 1 67 ? -8.180 -2.288 16.237 1.00 91.56 67 ALA A C 1
ATOM 522 O O . ALA A 1 67 ? -8.994 -2.979 16.833 1.00 91.56 67 ALA A O 1
ATOM 523 N N . LEU A 1 68 ? -8.518 -1.156 15.601 1.00 91.81 68 LEU A N 1
ATOM 524 C CA . LEU A 1 68 ? -9.891 -0.629 15.551 1.00 91.81 68 LEU A CA 1
ATOM 525 C C . LEU A 1 68 ? -10.879 -1.639 14.962 1.00 91.81 68 LEU A C 1
ATOM 527 O O . LEU A 1 68 ? -11.994 -1.766 15.460 1.00 91.81 68 LEU A O 1
ATOM 531 N N . ALA A 1 69 ? -10.463 -2.369 13.924 1.00 90.12 69 ALA A N 1
ATOM 532 C CA . ALA A 1 69 ? -11.273 -3.432 13.341 1.00 90.12 69 ALA A CA 1
ATOM 533 C C . ALA A 1 69 ? -11.487 -4.602 14.317 1.00 90.12 69 ALA A C 1
ATOM 535 O O . ALA A 1 69 ? -12.587 -5.130 14.422 1.00 90.12 69 ALA A O 1
ATOM 536 N N . ALA A 1 70 ? -10.434 -4.995 15.039 1.00 88.00 70 ALA A N 1
ATOM 537 C CA . ALA A 1 70 ? -10.439 -6.163 15.914 1.00 88.00 70 ALA A CA 1
ATOM 538 C C . ALA A 1 70 ? -11.159 -5.946 17.256 1.00 88.00 70 ALA A C 1
ATOM 540 O O . ALA A 1 70 ? -11.706 -6.898 17.803 1.00 88.00 70 ALA A O 1
ATOM 541 N N . ILE A 1 71 ? -11.139 -4.728 17.808 1.00 84.12 71 ILE A N 1
ATOM 542 C CA . ILE A 1 71 ? -11.783 -4.420 19.100 1.00 84.12 71 ILE A CA 1
ATOM 543 C C . ILE A 1 71 ? -13.278 -4.106 18.968 1.00 84.12 71 ILE A C 1
ATOM 545 O O . ILE A 1 71 ? -14.012 -4.133 19.957 1.00 84.12 71 ILE A O 1
ATOM 549 N N . ALA A 1 72 ? -13.739 -3.790 17.761 1.00 82.31 72 ALA A N 1
ATOM 550 C CA . ALA A 1 72 ? -15.130 -3.467 17.498 1.00 82.31 72 ALA A CA 1
ATOM 551 C C . ALA A 1 72 ? -16.005 -4.730 17.417 1.00 82.31 72 ALA A C 1
ATOM 553 O O . ALA A 1 72 ? -15.569 -5.796 16.988 1.00 82.31 72 ALA A O 1
ATOM 554 N N . LYS A 1 73 ? -17.272 -4.608 17.829 1.00 74.81 73 LYS A N 1
ATOM 555 C CA . LYS A 1 73 ? -18.204 -5.747 17.960 1.00 74.81 73 LYS A CA 1
ATOM 556 C C . LYS A 1 73 ? -18.749 -6.277 16.624 1.00 74.81 73 LYS A C 1
ATOM 558 O O . LYS A 1 73 ? -19.368 -7.334 16.610 1.00 74.81 73 LYS A O 1
ATOM 563 N N . ASP A 1 74 ? -18.566 -5.541 15.535 1.00 78.88 74 ASP A N 1
ATOM 564 C CA . ASP A 1 74 ? -19.188 -5.739 14.221 1.00 78.88 74 ASP A CA 1
ATOM 565 C C . ASP A 1 74 ? -18.148 -5.906 13.094 1.00 78.88 74 ASP A C 1
ATOM 567 O O . ASP A 1 74 ? -18.302 -5.350 12.006 1.00 78.88 74 ASP A O 1
ATOM 571 N N . ASP A 1 75 ? -17.040 -6.602 13.377 1.00 70.31 75 ASP A N 1
ATOM 572 C CA . ASP A 1 75 ? -15.831 -6.639 12.530 1.00 70.31 75 ASP A CA 1
ATOM 573 C C . ASP A 1 75 ? -15.254 -5.229 12.232 1.00 70.31 75 ASP A C 1
ATOM 575 O O . ASP A 1 75 ? -14.477 -5.032 11.294 1.00 70.31 75 ASP A O 1
ATOM 579 N N . GLY A 1 76 ? -15.652 -4.219 13.017 1.00 76.19 76 GLY A N 1
ATOM 580 C CA . GLY A 1 76 ? -15.236 -2.827 12.870 1.00 76.19 76 GLY A CA 1
ATOM 581 C C . GLY A 1 76 ? -15.889 -2.059 11.742 1.00 76.19 76 GLY A C 1
ATOM 582 O O . GLY A 1 76 ? -15.415 -0.976 11.419 1.00 76.19 76 GLY A O 1
ATOM 583 N N . LEU A 1 77 ? -16.962 -2.558 11.132 1.00 84.50 77 LEU A N 1
ATOM 584 C CA . LEU A 1 77 ? -17.603 -1.856 10.021 1.00 84.50 77 LEU A CA 1
ATOM 585 C C . LEU A 1 77 ? -18.093 -0.459 10.424 1.00 84.50 77 LEU A C 1
ATOM 587 O O . LEU A 1 77 ? -17.806 0.510 9.720 1.00 84.50 77 LEU A O 1
ATOM 591 N N . MET A 1 78 ? -18.765 -0.322 11.567 1.00 87.69 78 MET A N 1
ATOM 592 C CA . MET A 1 78 ? -19.282 0.958 12.049 1.00 87.69 78 MET A CA 1
ATOM 593 C C . MET A 1 78 ? -18.148 1.910 12.435 1.00 87.69 78 MET A C 1
ATOM 595 O O . MET A 1 78 ? -18.116 3.038 11.939 1.00 87.69 78 MET A O 1
ATOM 599 N N . SER A 1 79 ? -17.178 1.467 13.242 1.00 88.06 79 SER A N 1
ATOM 600 C CA . SER A 1 79 ? -16.040 2.308 13.650 1.00 88.06 79 SER A CA 1
ATOM 601 C C . SER A 1 79 ? -15.186 2.733 12.451 1.00 88.06 79 SER A C 1
ATOM 603 O O . SER A 1 79 ? -14.863 3.914 12.295 1.00 88.06 79 SER A O 1
ATOM 605 N N . LEU A 1 80 ? -14.892 1.806 11.535 1.00 93.50 80 LEU A N 1
ATOM 606 C CA . LEU A 1 80 ? -14.151 2.105 10.314 1.00 93.50 80 LEU A CA 1
ATOM 607 C C . LEU A 1 80 ? -14.951 2.980 9.350 1.00 93.50 80 LEU A C 1
ATOM 609 O O . LEU A 1 80 ? -14.330 3.765 8.644 1.00 93.50 80 LEU A O 1
ATOM 613 N N . SER A 1 81 ? -16.286 2.909 9.317 1.00 94.06 81 SER A N 1
ATOM 614 C CA . SER A 1 81 ? -17.101 3.803 8.479 1.00 94.06 81 SER A CA 1
ATOM 615 C C . SER A 1 81 ? -17.010 5.265 8.928 1.00 94.06 81 SER A C 1
ATOM 617 O O . SER A 1 81 ? -16.841 6.159 8.094 1.00 94.06 81 SER A O 1
ATOM 619 N N . VAL A 1 82 ? -17.032 5.510 10.243 1.00 93.50 82 VAL A N 1
ATOM 620 C CA . VAL A 1 82 ? -16.876 6.851 10.827 1.00 93.50 82 VAL A CA 1
ATOM 621 C C . VAL A 1 82 ? -15.463 7.374 10.569 1.00 93.50 82 VAL A C 1
ATOM 623 O O . VAL A 1 82 ? -15.303 8.490 10.067 1.00 93.50 82 VAL A O 1
ATOM 626 N N . LEU A 1 83 ? -14.441 6.549 10.828 1.00 95.38 83 LEU A N 1
ATOM 627 C CA . LEU A 1 83 ? -13.049 6.891 10.531 1.00 95.38 83 LEU A CA 1
ATOM 628 C C . LEU A 1 83 ? -12.843 7.159 9.033 1.00 95.38 83 LEU A C 1
ATOM 630 O O . LEU A 1 83 ? -12.190 8.133 8.667 1.00 95.38 83 LEU A O 1
ATOM 634 N N . TYR A 1 84 ? -13.407 6.321 8.161 1.00 96.81 84 TYR A N 1
ATOM 635 C CA . TYR A 1 84 ? -13.295 6.453 6.711 1.00 96.81 84 TYR A CA 1
ATOM 636 C C . TYR A 1 84 ? -13.886 7.771 6.226 1.00 96.81 84 TYR A C 1
ATOM 638 O O . TYR A 1 84 ? -13.223 8.479 5.474 1.00 96.81 84 TYR A O 1
ATOM 646 N N . LYS A 1 85 ? -15.077 8.152 6.707 1.00 95.81 85 LYS A N 1
ATOM 647 C CA . LYS A 1 85 ? -15.668 9.457 6.388 1.00 95.81 85 LYS A CA 1
ATOM 648 C C . LYS A 1 85 ? -14.695 10.595 6.709 1.00 95.81 85 LYS A C 1
ATOM 650 O O . LYS A 1 85 ? -14.382 11.380 5.821 1.00 95.81 85 LYS A O 1
ATOM 655 N N . ARG A 1 86 ? -14.158 10.618 7.933 1.00 95.88 86 ARG A N 1
ATOM 656 C CA . ARG A 1 86 ? -13.197 11.639 8.378 1.00 95.88 86 ARG A CA 1
ATOM 657 C C . ARG A 1 86 ? -11.916 11.647 7.538 1.00 95.88 86 ARG A C 1
ATOM 659 O O . ARG A 1 86 ? -11.436 12.711 7.175 1.00 95.88 86 ARG A O 1
ATOM 666 N N . LEU A 1 87 ? -11.374 10.474 7.205 1.00 97.12 87 LEU A N 1
ATOM 667 C CA . LEU A 1 87 ? -10.179 10.345 6.366 1.00 97.12 87 LEU A CA 1
ATOM 668 C C . LEU A 1 87 ? -10.388 10.921 4.965 1.00 97.12 87 LEU A C 1
ATOM 670 O O . LEU A 1 87 ? -9.483 11.567 4.444 1.00 97.12 87 LEU A O 1
ATOM 674 N N . VAL A 1 88 ? -11.547 10.664 4.350 1.00 96.12 88 VAL A N 1
ATOM 675 C CA . VAL A 1 88 ? -11.855 11.202 3.020 1.00 96.12 88 VAL A CA 1
ATOM 676 C C . VAL A 1 88 ? -12.045 12.715 3.090 1.00 96.12 88 VAL A C 1
ATOM 678 O O . VAL A 1 88 ? -11.490 13.417 2.253 1.00 96.12 88 VAL A O 1
ATOM 681 N N . ASP A 1 89 ? -12.718 13.228 4.122 1.00 93.75 89 ASP A N 1
ATOM 682 C CA . ASP A 1 89 ? -12.894 14.674 4.307 1.00 93.75 89 ASP A CA 1
ATOM 683 C C . ASP A 1 89 ? -11.530 15.387 4.493 1.00 93.75 89 ASP A C 1
ATOM 685 O O . ASP A 1 89 ? -11.291 16.445 3.915 1.00 93.75 89 ASP A O 1
ATOM 689 N N . MET A 1 90 ? -10.571 14.757 5.185 1.00 94.69 90 MET A N 1
ATOM 690 C CA . MET A 1 90 ? -9.204 15.280 5.346 1.00 94.69 90 MET A CA 1
ATOM 691 C C . MET A 1 90 ? -8.329 15.201 4.079 1.00 94.69 90 MET A C 1
ATOM 693 O O . MET A 1 90 ? -7.286 15.858 4.022 1.00 94.69 90 MET A O 1
ATOM 697 N N . LEU A 1 91 ? -8.709 14.433 3.046 1.00 93.75 91 LEU A N 1
ATOM 698 C CA . LEU A 1 91 ? -7.984 14.469 1.765 1.00 93.75 91 LEU A CA 1
ATOM 699 C C . LEU A 1 91 ? -8.047 15.873 1.148 1.00 93.75 91 LEU A C 1
ATOM 701 O O . LEU A 1 91 ? -7.035 16.359 0.639 1.00 93.75 91 LEU A O 1
ATOM 705 N N . GLU A 1 92 ? -9.200 16.540 1.247 1.00 86.31 92 GLU A N 1
ATOM 706 C CA . GLU A 1 92 ? -9.405 17.912 0.763 1.00 86.31 92 GLU A CA 1
ATOM 707 C C . GLU A 1 92 ? -8.544 18.928 1.532 1.00 86.31 92 GLU A C 1
ATOM 709 O O . GLU A 1 92 ? -8.010 19.869 0.941 1.00 86.31 92 GLU A O 1
ATOM 714 N N . GLU A 1 93 ? -8.322 18.699 2.830 1.00 89.00 93 GLU A N 1
ATOM 715 C CA . GLU A 1 93 ? -7.466 19.538 3.682 1.00 89.00 93 GLU A CA 1
ATOM 716 C C . GLU A 1 93 ? -5.967 19.397 3.359 1.00 89.00 93 GLU A C 1
ATOM 718 O O . GLU A 1 93 ? -5.170 20.270 3.705 1.00 89.00 93 GLU A O 1
ATOM 723 N N . LYS A 1 94 ? -5.567 18.311 2.679 1.00 86.00 94 LYS A N 1
ATOM 724 C CA . LYS A 1 94 ? -4.183 18.007 2.259 1.00 86.00 94 LYS A CA 1
ATOM 725 C C . LYS A 1 94 ? -3.156 17.935 3.398 1.00 86.00 94 LYS A C 1
ATOM 727 O O . LYS A 1 94 ? -1.953 18.042 3.154 1.00 86.00 94 LYS A O 1
ATOM 732 N N . THR A 1 95 ? -3.595 17.694 4.629 1.00 88.12 95 THR A N 1
ATOM 733 C CA . THR A 1 95 ? -2.719 17.494 5.794 1.00 88.12 95 THR A CA 1
ATOM 734 C C . THR A 1 95 ? -2.449 16.005 6.014 1.00 88.12 95 THR A C 1
ATOM 736 O O . THR A 1 95 ? -3.249 15.158 5.637 1.00 88.12 95 THR A O 1
ATOM 739 N N . HIS A 1 96 ? -1.282 15.647 6.565 1.00 93.38 96 HIS A N 1
ATOM 740 C CA . HIS A 1 96 ? -0.924 14.261 6.932 1.00 93.38 96 HIS A CA 1
ATOM 741 C C . HIS A 1 96 ? -1.187 13.179 5.857 1.00 93.38 96 HIS A C 1
ATOM 743 O O . HIS A 1 96 ? -1.358 11.999 6.176 1.00 93.38 96 HIS A O 1
ATOM 749 N N . LEU A 1 97 ? -1.154 13.539 4.566 1.00 96.00 97 LEU A N 1
ATOM 750 C CA . LEU A 1 97 ? -1.557 12.658 3.462 1.00 96.00 97 LEU A CA 1
ATOM 751 C C . LEU A 1 97 ? -0.911 11.257 3.474 1.00 96.00 97 LEU A C 1
ATOM 753 O O . LEU A 1 97 ? -1.618 10.287 3.196 1.00 96.00 97 LEU A O 1
ATOM 757 N N . PRO A 1 98 ? 0.380 11.070 3.825 1.00 96.19 98 PRO A N 1
ATOM 758 C CA . PRO A 1 98 ? 0.957 9.729 3.930 1.00 96.19 98 PRO A CA 1
ATOM 759 C C . PRO A 1 98 ? 0.237 8.817 4.934 1.00 96.19 98 PRO A C 1
ATOM 761 O O . PRO A 1 98 ? 0.101 7.617 4.676 1.00 96.19 98 PRO A O 1
ATOM 764 N N . ALA A 1 99 ? -0.213 9.362 6.069 1.00 97.25 99 ALA A N 1
ATOM 765 C CA . ALA A 1 99 ? -0.965 8.628 7.083 1.00 97.25 99 ALA A CA 1
ATOM 766 C C . ALA A 1 99 ? -2.380 8.324 6.582 1.00 97.25 99 ALA A C 1
ATOM 768 O O . ALA A 1 99 ? -2.781 7.159 6.574 1.00 97.25 99 ALA A O 1
ATOM 769 N N . ILE A 1 100 ? -3.065 9.332 6.034 1.00 97.88 100 ILE A N 1
ATOM 770 C CA . ILE A 1 100 ? -4.417 9.196 5.479 1.00 97.88 100 ILE A CA 1
ATOM 771 C C . ILE A 1 100 ? -4.458 8.124 4.385 1.00 97.88 100 ILE A C 1
ATOM 773 O O . ILE A 1 100 ? -5.228 7.169 4.471 1.00 97.88 100 ILE A O 1
ATOM 777 N N . LEU A 1 101 ? -3.570 8.202 3.391 1.00 98.00 101 LEU A N 1
ATOM 778 C CA . LEU A 1 101 ? -3.479 7.208 2.317 1.00 98.00 101 LEU A CA 1
ATOM 779 C C . LEU A 1 101 ? -3.177 5.811 2.865 1.00 98.00 101 LEU A C 1
ATOM 781 O O . LEU A 1 101 ? -3.748 4.815 2.409 1.00 98.00 101 LEU A O 1
ATOM 785 N N . GLN A 1 102 ? -2.288 5.718 3.855 1.00 97.88 102 GLN A N 1
ATOM 786 C CA . GLN A 1 102 ? -1.943 4.455 4.491 1.00 97.88 102 GLN A CA 1
ATOM 787 C C . GLN A 1 102 ? -3.134 3.841 5.245 1.00 97.88 102 GLN A C 1
ATOM 789 O O . GLN A 1 102 ? -3.237 2.605 5.220 1.00 97.88 102 GLN A O 1
ATOM 794 N N . SER A 1 103 ? -3.992 4.665 5.856 1.00 98.00 103 SER A N 1
ATOM 795 C CA . SER A 1 103 ? -5.253 4.285 6.507 1.00 98.00 103 SER A CA 1
ATOM 796 C C . SER A 1 103 ? -6.295 3.840 5.497 1.00 98.00 103 SER A C 1
ATOM 798 O O . SER A 1 103 ? -6.745 2.700 5.574 1.00 98.00 103 SER A O 1
ATOM 800 N N . LEU A 1 104 ? -6.587 4.670 4.490 1.00 98.12 104 LEU A N 1
ATOM 801 C CA . LEU A 1 104 ? -7.520 4.356 3.404 1.00 98.12 104 LEU A CA 1
ATOM 802 C C . LEU A 1 104 ? -7.164 3.029 2.737 1.00 98.12 104 LEU A C 1
ATOM 804 O O . LEU A 1 104 ? -8.019 2.176 2.535 1.00 98.12 104 LEU A O 1
ATOM 808 N N . GLY A 1 105 ? -5.874 2.805 2.475 1.00 97.56 105 GLY A N 1
ATOM 809 C CA . GLY A 1 105 ? -5.410 1.541 1.925 1.00 97.56 105 GLY A CA 1
ATOM 810 C C . GLY A 1 105 ? -5.598 0.368 2.890 1.00 97.56 105 GLY A C 1
ATOM 811 O O . GLY A 1 105 ? -5.883 -0.729 2.438 1.00 97.56 105 GLY A O 1
ATOM 812 N N . CYS A 1 106 ? -5.404 0.540 4.204 1.00 96.94 106 CYS A N 1
ATOM 813 C CA . CYS A 1 106 ? -5.706 -0.527 5.169 1.00 96.94 106 CYS A CA 1
ATOM 814 C C . CYS A 1 106 ? -7.205 -0.844 5.215 1.00 96.94 106 CYS A C 1
ATOM 816 O O . CYS A 1 106 ? -7.541 -2.017 5.130 1.00 96.94 106 CYS A O 1
ATOM 818 N N . ILE A 1 107 ? -8.067 0.176 5.265 1.00 96.44 107 ILE A N 1
ATOM 819 C CA . ILE A 1 107 ? -9.529 0.018 5.248 1.00 96.44 107 ILE A CA 1
ATOM 820 C C . ILE A 1 107 ? -9.967 -0.696 3.969 1.00 96.44 107 ILE A C 1
ATOM 822 O O . ILE A 1 107 ? -10.734 -1.647 4.037 1.00 96.44 107 ILE A O 1
ATOM 826 N N . ALA A 1 108 ? -9.398 -0.337 2.816 1.00 95.69 108 ALA A N 1
ATOM 827 C CA . ALA A 1 108 ? -9.663 -1.031 1.559 1.00 95.69 108 ALA A CA 1
ATOM 828 C C . ALA A 1 108 ? -9.286 -2.523 1.590 1.00 95.69 108 ALA A C 1
ATOM 830 O O . ALA A 1 108 ? -9.841 -3.303 0.827 1.00 95.69 108 ALA A O 1
ATOM 831 N N . GLN A 1 109 ? -8.341 -2.940 2.444 1.00 93.44 109 GLN A N 1
ATOM 832 C CA . GLN A 1 109 ? -8.000 -4.358 2.592 1.00 93.44 109 GLN A CA 1
ATOM 833 C C . GLN A 1 109 ? -8.915 -5.083 3.581 1.00 93.44 109 GLN A C 1
ATOM 835 O O . GLN A 1 109 ? -9.369 -6.185 3.285 1.00 93.44 109 GLN A O 1
ATOM 840 N N . SER A 1 110 ? -9.151 -4.490 4.752 1.00 92.25 110 SER A N 1
ATOM 841 C CA . SER A 1 110 ? -9.846 -5.152 5.862 1.00 92.25 110 SER A CA 1
ATOM 842 C C . SER A 1 110 ? -11.369 -5.007 5.798 1.00 92.25 110 SER A C 1
ATOM 844 O O . SER A 1 110 ? -12.088 -5.891 6.248 1.00 92.25 110 SER A O 1
ATOM 846 N N . ALA A 1 111 ? -11.868 -3.910 5.228 1.00 92.88 111 ALA A N 1
ATOM 847 C CA . ALA A 1 111 ? -13.280 -3.543 5.186 1.00 92.88 111 ALA A CA 1
ATOM 848 C C . ALA A 1 111 ? -13.654 -2.973 3.807 1.00 92.88 111 ALA A C 1
ATOM 850 O O . ALA A 1 111 ? -14.053 -1.814 3.675 1.00 92.88 111 ALA A O 1
ATOM 851 N N . MET A 1 112 ? -13.530 -3.804 2.764 1.00 93.81 112 MET A N 1
ATOM 852 C CA . MET A 1 112 ? -13.864 -3.423 1.384 1.00 93.81 112 MET A CA 1
ATOM 853 C C . MET A 1 112 ? -15.252 -2.764 1.238 1.00 93.81 112 MET A C 1
ATOM 855 O O . MET A 1 112 ? -15.308 -1.711 0.605 1.00 93.81 112 MET A O 1
ATOM 859 N N . PRO A 1 113 ? -16.336 -3.257 1.881 1.00 92.94 113 PRO A N 1
ATOM 860 C CA . PRO A 1 113 ? -17.651 -2.621 1.763 1.00 92.94 113 PRO A CA 1
ATOM 861 C C . PRO A 1 113 ? -17.670 -1.153 2.204 1.00 92.94 113 PRO A C 1
ATOM 863 O O . PRO A 1 113 ? -18.390 -0.346 1.628 1.00 92.94 113 PRO A O 1
ATOM 866 N N . VAL A 1 114 ? -16.853 -0.780 3.199 1.00 94.81 114 VAL A N 1
ATOM 867 C CA . VAL A 1 114 ? -16.719 0.615 3.648 1.00 94.81 114 VAL A CA 1
ATOM 868 C C . VAL A 1 114 ? -16.005 1.446 2.585 1.00 94.81 114 VAL A C 1
ATOM 870 O O . VAL A 1 114 ? -16.453 2.541 2.252 1.00 94.81 114 VAL A O 1
ATOM 873 N N . PHE A 1 115 ? -14.916 0.922 2.019 1.00 95.44 115 PHE A N 1
ATOM 874 C CA . PHE A 1 115 ? -14.138 1.619 0.996 1.00 95.44 115 PHE A CA 1
ATOM 875 C C . PHE A 1 115 ? -14.939 1.866 -0.292 1.00 95.44 115 PHE A C 1
ATOM 877 O O . PHE A 1 115 ? -14.812 2.930 -0.898 1.00 95.44 115 PHE A O 1
ATOM 884 N N . GLU A 1 116 ? -15.792 0.923 -0.694 1.00 95.12 116 GLU A N 1
ATOM 885 C CA . GLU A 1 116 ? -16.610 1.038 -1.909 1.00 95.12 116 GLU A CA 1
ATOM 886 C C . GLU A 1 116 ? -17.624 2.193 -1.845 1.00 95.12 116 GLU A C 1
ATOM 888 O O . GLU A 1 116 ? -17.978 2.750 -2.884 1.00 95.12 116 GLU A O 1
ATOM 893 N N . THR A 1 117 ? -18.022 2.637 -0.644 1.00 96.12 117 THR A N 1
ATOM 894 C CA . THR A 1 117 ? -19.000 3.730 -0.469 1.00 96.12 117 THR A CA 1
ATOM 895 C C . THR A 1 117 ? -18.562 5.066 -1.081 1.00 96.12 117 THR A C 1
ATOM 897 O O . THR A 1 117 ? -19.406 5.809 -1.581 1.00 96.12 117 THR A O 1
ATOM 900 N N . ARG A 1 118 ? -17.256 5.379 -1.066 1.00 96.62 118 ARG A N 1
ATOM 901 C CA . ARG A 1 118 ? -16.673 6.608 -1.648 1.00 96.62 118 ARG A CA 1
ATOM 902 C C . ARG A 1 118 ? -15.437 6.308 -2.504 1.00 96.62 118 ARG A C 1
ATOM 904 O O . ARG A 1 118 ? -14.570 7.163 -2.676 1.00 96.62 118 ARG A O 1
ATOM 911 N N . GLU A 1 119 ? -15.353 5.109 -3.090 1.00 95.75 119 GLU A N 1
ATOM 912 C CA . GLU A 1 119 ? -14.178 4.675 -3.863 1.00 95.75 119 GLU A CA 1
ATOM 913 C C . GLU A 1 119 ? -13.796 5.687 -4.954 1.00 95.75 119 GLU A C 1
ATOM 915 O O . GLU A 1 119 ? -12.626 6.049 -5.087 1.00 95.75 119 GLU A O 1
ATOM 920 N N . LYS A 1 120 ? -14.779 6.161 -5.731 1.00 95.81 120 LYS A N 1
ATOM 921 C CA . LYS A 1 120 ? -14.541 7.082 -6.854 1.00 95.81 120 LYS A CA 1
ATOM 922 C C . LYS A 1 120 ? -13.868 8.381 -6.413 1.00 95.81 120 LYS A C 1
ATOM 924 O O . LYS A 1 120 ? -13.029 8.898 -7.142 1.00 95.81 120 LYS A O 1
ATOM 929 N N . GLU A 1 121 ? -14.217 8.881 -5.233 1.00 97.00 121 GLU A N 1
ATOM 930 C CA . GLU A 1 121 ? -13.649 10.100 -4.661 1.00 97.00 121 GLU A CA 1
ATOM 931 C C . GLU A 1 121 ? -12.189 9.881 -4.259 1.00 97.00 121 GLU A C 1
ATOM 933 O O . GLU A 1 121 ? -11.311 10.630 -4.681 1.00 97.00 121 GLU A O 1
ATOM 938 N N . VAL A 1 122 ? -11.903 8.786 -3.547 1.00 97.56 122 VAL A N 1
ATOM 939 C CA . VAL A 1 122 ? -10.535 8.440 -3.132 1.00 97.56 122 VAL A CA 1
ATOM 940 C C . VAL A 1 122 ? -9.635 8.164 -4.336 1.00 97.56 122 VAL A C 1
ATOM 942 O O . VAL A 1 122 ? -8.525 8.690 -4.421 1.00 97.56 122 VAL A O 1
ATOM 945 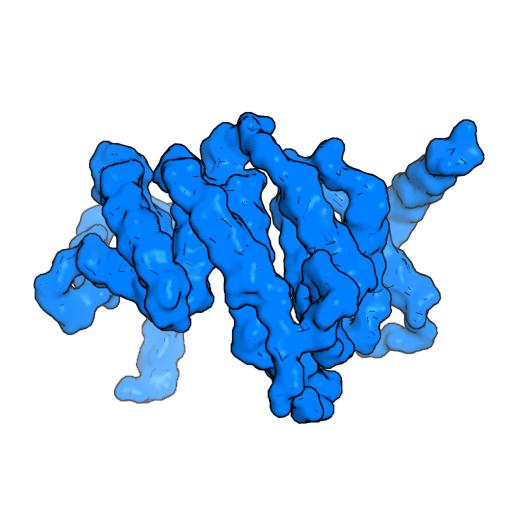N N . VAL A 1 123 ? -10.098 7.346 -5.285 1.00 96.88 123 VAL A N 1
ATOM 946 C CA . VAL A 1 123 ? -9.340 7.022 -6.501 1.00 96.88 123 VAL A CA 1
ATOM 947 C C . VAL A 1 123 ? -9.155 8.272 -7.359 1.00 96.88 123 VAL A C 1
ATOM 949 O O . VAL A 1 123 ? -8.051 8.515 -7.842 1.00 96.88 123 VAL A O 1
ATOM 952 N N . GLY A 1 124 ? -10.199 9.092 -7.507 1.00 96.75 124 GLY A N 1
ATOM 953 C CA . GLY A 1 124 ? -10.140 10.358 -8.233 1.00 96.75 124 GLY A CA 1
ATOM 954 C C . GLY A 1 124 ? -9.128 11.327 -7.627 1.00 96.75 124 GLY A C 1
ATOM 955 O O . GLY A 1 124 ? -8.311 11.889 -8.359 1.00 96.75 124 GLY A O 1
ATOM 956 N N . PHE A 1 125 ? -9.110 11.464 -6.300 1.00 97.38 125 PHE A N 1
ATOM 957 C CA . PHE A 1 125 ? -8.131 12.287 -5.593 1.00 97.38 125 PHE A CA 1
ATOM 958 C C . PHE A 1 125 ? -6.701 11.778 -5.809 1.00 97.38 125 PHE A C 1
ATOM 960 O O . PHE A 1 125 ? -5.823 12.554 -6.183 1.00 97.38 125 PHE A O 1
ATOM 967 N N . ILE A 1 126 ? -6.455 10.473 -5.637 1.00 97.56 126 ILE A N 1
ATOM 968 C CA . ILE A 1 126 ? -5.116 9.896 -5.831 1.00 97.56 126 ILE A CA 1
ATOM 969 C C . ILE A 1 126 ? -4.637 10.125 -7.267 1.00 97.56 126 ILE A C 1
ATOM 971 O O . ILE A 1 126 ? -3.517 10.589 -7.467 1.00 97.56 126 ILE A O 1
ATOM 975 N N . THR A 1 127 ? -5.465 9.833 -8.267 1.00 96.25 127 THR A N 1
ATOM 976 C CA . THR A 1 127 ? -5.061 9.984 -9.669 1.00 96.25 127 THR A CA 1
ATOM 977 C C . THR A 1 127 ? -4.834 11.456 -10.018 1.00 96.25 127 THR A C 1
ATOM 979 O O . THR A 1 127 ? -3.720 11.821 -10.383 1.00 96.25 127 THR A O 1
ATOM 982 N N . SER A 1 128 ? -5.834 12.318 -9.810 1.00 94.81 128 SER A N 1
ATOM 983 C CA . SER A 1 128 ? -5.812 13.704 -10.308 1.00 94.81 128 SER A CA 1
ATOM 984 C C . SER A 1 128 ? -5.028 14.689 -9.439 1.00 94.81 128 SER A C 1
ATOM 986 O O . SER A 1 128 ? -4.463 15.653 -9.947 1.00 94.81 128 SER A O 1
ATOM 988 N N . LYS A 1 129 ? -4.991 14.494 -8.114 1.00 94.56 129 LYS A N 1
ATOM 989 C CA . LYS A 1 129 ? -4.362 15.443 -7.174 1.00 94.56 129 LYS A CA 1
ATOM 990 C C . LYS A 1 129 ? -3.009 14.981 -6.647 1.00 94.56 129 LYS A C 1
ATOM 992 O O . LYS A 1 129 ? -2.309 15.785 -6.035 1.00 94.56 129 LYS A O 1
ATOM 997 N N . ILE A 1 130 ? -2.630 13.717 -6.856 1.00 95.31 130 ILE A N 1
ATOM 998 C CA . ILE A 1 130 ? -1.328 13.192 -6.416 1.00 95.31 130 ILE A CA 1
ATOM 999 C C . ILE A 1 130 ? -0.496 12.715 -7.600 1.00 95.31 130 ILE A C 1
ATOM 1001 O O . ILE A 1 130 ? 0.630 13.176 -7.779 1.00 95.31 130 ILE A O 1
ATOM 1005 N N . LEU A 1 131 ? -1.013 11.770 -8.388 1.00 95.19 131 LEU A N 1
ATOM 1006 C CA . LEU A 1 131 ? -0.224 11.128 -9.437 1.00 95.19 131 LEU A CA 1
ATOM 1007 C C . LEU A 1 131 ? 0.003 12.054 -10.638 1.00 95.19 131 LEU A C 1
ATOM 1009 O O . LEU A 1 131 ? 1.102 12.033 -11.182 1.00 95.19 131 LEU A O 1
ATOM 1013 N N . GLU A 1 132 ? -0.975 12.892 -11.000 1.00 94.56 132 GLU A N 1
ATOM 1014 C CA . GLU A 1 132 ? -0.870 13.858 -12.111 1.00 94.56 132 GLU A CA 1
ATOM 1015 C C . GLU A 1 132 ? -0.027 15.105 -11.781 1.00 94.56 132 GLU A C 1
ATOM 1017 O O . GLU A 1 132 ? 0.303 15.889 -12.669 1.00 94.56 132 GLU A O 1
ATOM 1022 N N . CYS A 1 133 ? 0.375 15.292 -10.521 1.00 89.56 133 CYS A N 1
ATOM 1023 C CA . CYS A 1 133 ? 1.178 16.443 -10.114 1.00 89.56 133 CYS A CA 1
ATOM 1024 C C . CYS A 1 133 ? 2.618 16.367 -10.658 1.00 89.56 133 CYS A C 1
ATOM 1026 O O . CYS A 1 133 ? 3.315 15.359 -10.497 1.00 89.56 133 CYS A O 1
ATOM 1028 N N . SER A 1 134 ? 3.085 17.470 -11.251 1.00 82.88 134 SER A N 1
ATOM 1029 C CA . SER A 1 134 ? 4.464 17.660 -11.728 1.00 82.88 134 SER A CA 1
ATOM 1030 C C . SER A 1 134 ? 5.307 18.478 -10.743 1.00 82.88 134 SER A C 1
ATOM 1032 O O . SER A 1 134 ? 4.811 19.455 -10.184 1.00 82.88 134 SER A O 1
ATOM 1034 N N . SER A 1 135 ? 6.596 18.163 -10.602 1.00 65.50 135 SER A N 1
ATOM 1035 C CA . SER A 1 135 ? 7.555 18.865 -9.727 1.00 65.50 135 SER A CA 1
ATOM 1036 C C . SER A 1 135 ? 8.199 20.099 -10.388 1.00 65.50 135 SER A C 1
ATOM 1038 O O . SER A 1 135 ? 9.396 20.331 -10.255 1.00 65.50 135 SER A O 1
ATOM 1040 N N . ALA A 1 136 ? 7.420 20.913 -11.112 1.00 55.12 136 ALA A N 1
ATOM 1041 C CA . ALA A 1 136 ? 7.914 21.935 -12.050 1.00 55.12 136 ALA A CA 1
ATOM 1042 C C . ALA A 1 136 ? 8.790 23.077 -11.463 1.00 55.12 136 ALA A C 1
ATOM 1044 O O . ALA A 1 136 ? 9.178 23.962 -12.222 1.00 55.12 136 ALA A O 1
ATOM 1045 N N . ALA A 1 137 ? 9.114 23.077 -10.164 1.00 48.94 137 ALA A N 1
ATOM 1046 C CA . ALA A 1 137 ? 9.827 24.166 -9.490 1.00 48.94 137 ALA A CA 1
ATOM 1047 C C . ALA A 1 137 ? 11.191 23.803 -8.864 1.00 48.94 137 ALA A C 1
ATOM 1049 O O . ALA A 1 137 ? 11.987 24.714 -8.682 1.00 48.94 137 ALA A O 1
ATOM 1050 N N . ASP A 1 138 ? 11.522 22.530 -8.611 1.00 47.88 138 ASP A N 1
ATOM 1051 C CA . ASP A 1 138 ? 12.741 22.171 -7.857 1.00 47.88 138 ASP A CA 1
ATOM 1052 C C . ASP A 1 138 ? 13.525 21.034 -8.521 1.00 47.88 138 ASP A C 1
ATOM 1054 O O . ASP A 1 138 ? 13.788 19.989 -7.925 1.00 47.88 138 ASP A O 1
ATOM 1058 N N . ALA A 1 139 ? 13.949 21.236 -9.770 1.00 49.34 139 ALA A N 1
ATOM 1059 C CA . ALA A 1 139 ? 14.994 20.406 -10.369 1.00 49.34 139 ALA A CA 1
ATOM 1060 C C . ALA A 1 139 ? 16.358 20.734 -9.728 1.00 49.34 139 ALA A C 1
ATOM 1062 O O . ALA A 1 139 ? 17.295 21.176 -10.391 1.00 49.34 139 ALA A O 1
ATOM 1063 N N . VAL A 1 140 ? 16.480 20.531 -8.414 1.00 52.12 140 VAL A N 1
ATOM 1064 C CA . VAL A 1 140 ? 17.783 20.271 -7.815 1.00 52.12 140 VAL A CA 1
ATOM 1065 C C . VAL A 1 140 ? 18.245 18.962 -8.438 1.00 52.12 140 VAL A C 1
ATOM 1067 O O . VAL A 1 140 ? 17.523 17.965 -8.412 1.00 52.12 140 VAL A O 1
ATOM 1070 N N . ASN A 1 141 ? 19.424 18.989 -9.056 1.00 51.56 141 ASN A N 1
ATOM 1071 C CA . ASN A 1 141 ? 20.100 17.841 -9.655 1.00 51.56 141 ASN A CA 1
ATOM 1072 C C . ASN A 1 141 ? 20.516 16.820 -8.578 1.00 51.56 141 ASN A C 1
ATOM 1074 O O . ASN A 1 141 ? 21.698 16.515 -8.416 1.00 51.56 141 ASN A O 1
ATOM 1078 N N . GLY A 1 142 ? 19.551 16.287 -7.834 1.00 53.69 142 GLY A N 1
ATOM 1079 C CA . GLY A 1 142 ? 19.739 15.152 -6.955 1.00 53.69 142 GLY A CA 1
ATOM 1080 C C . GLY A 1 142 ? 19.891 13.914 -7.816 1.00 53.69 142 GLY A C 1
ATOM 1081 O O . GLY A 1 142 ? 18.921 13.239 -8.140 1.00 53.69 142 GLY A O 1
ATOM 1082 N N . SER A 1 143 ? 21.118 13.653 -8.262 1.00 63.06 143 SER A N 1
ATOM 1083 C CA . SER A 1 143 ? 21.490 12.387 -8.907 1.00 63.06 143 SER A CA 1
ATOM 1084 C C . SER A 1 143 ? 21.596 11.240 -7.895 1.00 63.06 143 SER A C 1
ATOM 1086 O O . SER A 1 143 ? 21.687 10.075 -8.287 1.00 63.06 143 SER A O 1
ATOM 1088 N N . LEU A 1 144 ? 21.572 11.563 -6.596 1.00 81.75 144 LEU A N 1
ATOM 1089 C CA . LEU A 1 144 ? 21.700 10.610 -5.509 1.00 81.75 144 LEU A CA 1
ATOM 1090 C C . LEU A 1 144 ? 20.370 9.894 -5.253 1.00 81.75 144 LEU A C 1
ATOM 1092 O O . LEU A 1 144 ? 19.320 10.514 -5.099 1.00 81.75 144 LEU A O 1
ATOM 1096 N N . TRP A 1 145 ? 20.429 8.569 -5.145 1.00 84.00 145 TRP A N 1
ATOM 1097 C CA . TRP A 1 145 ? 19.262 7.724 -4.895 1.00 84.00 145 TRP A CA 1
ATOM 1098 C C . TRP A 1 145 ? 18.495 8.083 -3.606 1.00 84.00 145 TRP A C 1
ATOM 1100 O O . TRP A 1 145 ? 17.280 7.910 -3.547 1.00 84.00 145 TRP A O 1
ATOM 1110 N N . ASP A 1 146 ? 19.166 8.591 -2.573 1.00 82.75 146 ASP A N 1
ATOM 1111 C CA . ASP A 1 146 ? 18.527 8.861 -1.279 1.00 82.75 146 ASP A CA 1
ATOM 1112 C C . ASP A 1 146 ? 17.741 10.186 -1.233 1.00 82.75 146 ASP A C 1
ATOM 1114 O O . ASP A 1 146 ? 16.906 10.377 -0.346 1.00 82.75 146 ASP A O 1
ATOM 1118 N N . GLU A 1 147 ? 17.918 11.070 -2.217 1.00 77.00 147 GLU A N 1
ATOM 1119 C CA . GLU A 1 147 ? 17.268 12.387 -2.287 1.00 77.00 147 GLU A CA 1
ATOM 1120 C C . GLU A 1 147 ? 15.872 12.302 -2.923 1.00 77.00 147 GLU A C 1
ATOM 1122 O O . GLU A 1 147 ? 15.558 12.930 -3.935 1.00 77.00 147 GLU A O 1
ATOM 1127 N N . ARG A 1 148 ? 14.994 11.482 -2.337 1.00 84.62 148 ARG A N 1
ATOM 1128 C CA . ARG A 1 148 ? 13.608 11.364 -2.807 1.00 84.62 148 ARG A CA 1
ATOM 1129 C C . ARG A 1 148 ? 12.759 12.541 -2.326 1.00 84.62 148 ARG A C 1
ATOM 1131 O O . ARG A 1 148 ? 12.600 12.730 -1.122 1.00 84.62 148 ARG A O 1
ATOM 1138 N N . SER A 1 149 ? 12.101 13.226 -3.261 1.00 89.38 149 SER A N 1
ATOM 1139 C CA . SER A 1 149 ? 11.151 14.299 -2.954 1.00 89.38 149 SER A CA 1
ATOM 1140 C C . SER A 1 149 ? 9.940 13.820 -2.137 1.00 89.38 149 SER A C 1
ATOM 1142 O O . SER A 1 149 ? 9.527 12.648 -2.173 1.00 89.38 149 SER A O 1
ATOM 1144 N N . GLU A 1 150 ? 9.322 14.754 -1.414 1.00 90.62 150 GLU A N 1
ATOM 1145 C CA . GLU A 1 150 ? 8.060 14.509 -0.711 1.00 90.62 150 GLU A CA 1
ATOM 1146 C C . GLU A 1 150 ? 6.945 14.124 -1.689 1.00 90.62 150 GLU A C 1
ATOM 1148 O O . GLU A 1 150 ? 6.188 13.189 -1.421 1.00 90.62 150 GLU A O 1
ATOM 1153 N N . LEU A 1 151 ? 6.902 14.764 -2.865 1.00 91.38 151 LEU A N 1
ATOM 1154 C CA . LEU A 1 151 ? 5.937 14.455 -3.919 1.00 91.38 151 LEU A CA 1
ATOM 1155 C C . LEU A 1 151 ? 6.102 13.019 -4.432 1.00 91.38 151 LEU A C 1
ATOM 1157 O O . LEU A 1 151 ? 5.122 12.278 -4.495 1.00 91.38 151 LEU A O 1
ATOM 1161 N N . CYS A 1 152 ? 7.328 12.585 -4.737 1.00 93.69 152 CYS A N 1
ATOM 1162 C CA . CYS A 1 152 ? 7.599 11.208 -5.156 1.00 93.69 152 CYS A CA 1
ATOM 1163 C C . CYS A 1 152 ? 7.206 10.208 -4.058 1.00 93.69 152 CYS A C 1
ATOM 1165 O O . CYS A 1 152 ? 6.549 9.197 -4.320 1.00 93.69 152 CYS A O 1
ATOM 1167 N N . SER A 1 153 ? 7.516 10.517 -2.796 1.00 93.62 153 SER A N 1
ATOM 1168 C CA . SER A 1 153 ? 7.065 9.709 -1.659 1.00 93.62 153 SER A CA 1
ATOM 1169 C C . SER A 1 153 ? 5.539 9.606 -1.600 1.00 93.62 153 SER A C 1
ATOM 1171 O O . SER A 1 153 ? 5.004 8.511 -1.401 1.00 93.62 153 SER A O 1
ATOM 1173 N N . LEU A 1 154 ? 4.833 10.715 -1.816 1.00 95.62 154 LEU A N 1
ATOM 1174 C CA . LEU A 1 154 ? 3.378 10.771 -1.811 1.00 95.62 154 LEU A CA 1
ATOM 1175 C C . LEU A 1 154 ? 2.761 9.981 -2.976 1.00 95.62 154 LEU A C 1
ATOM 1177 O O . LEU A 1 154 ? 1.837 9.198 -2.749 1.00 95.62 154 LEU A O 1
ATOM 1181 N N . LYS A 1 155 ? 3.321 10.081 -4.189 1.00 96.94 155 LYS A N 1
ATOM 1182 C CA . LYS A 1 155 ? 2.924 9.256 -5.344 1.00 96.94 155 LYS A CA 1
ATOM 1183 C C . LYS A 1 155 ? 3.060 7.759 -5.049 1.00 96.94 155 LYS A C 1
ATOM 1185 O O . LYS A 1 155 ? 2.149 6.981 -5.339 1.00 96.94 155 LYS A O 1
ATOM 1190 N N . ILE A 1 156 ? 4.147 7.344 -4.389 1.00 97.00 156 ILE A N 1
ATOM 1191 C CA . ILE A 1 156 ? 4.343 5.949 -3.957 1.00 97.00 156 ILE A CA 1
ATOM 1192 C C . ILE A 1 156 ? 3.259 5.517 -2.959 1.00 97.00 156 ILE A C 1
ATOM 1194 O O . ILE A 1 156 ? 2.761 4.389 -3.047 1.00 97.00 156 ILE A O 1
ATOM 1198 N N . TYR A 1 157 ? 2.881 6.380 -2.008 1.00 97.31 157 TYR A N 1
ATOM 1199 C CA . TYR A 1 157 ? 1.757 6.099 -1.108 1.00 97.31 157 TYR A CA 1
ATOM 1200 C C . TYR A 1 157 ? 0.441 5.966 -1.879 1.00 97.31 157 TYR A C 1
ATOM 1202 O O . TYR A 1 157 ? -0.277 4.998 -1.637 1.00 97.31 157 TYR A O 1
ATOM 1210 N N . GLY A 1 158 ? 0.179 6.841 -2.854 1.00 98.00 158 GLY A N 1
ATOM 1211 C CA . GLY A 1 158 ? -0.984 6.764 -3.740 1.00 98.00 158 GLY A CA 1
ATOM 1212 C C . GLY A 1 158 ? -1.082 5.423 -4.472 1.00 98.00 158 GLY A C 1
ATOM 1213 O O . GLY A 1 158 ? -2.069 4.705 -4.310 1.00 98.00 158 GLY A O 1
ATOM 1214 N N . ILE A 1 159 ? -0.019 5.014 -5.182 1.00 98.19 159 ILE A N 1
ATOM 1215 C CA . ILE A 1 159 ? 0.044 3.704 -5.863 1.00 98.19 159 ILE A CA 1
ATOM 1216 C C . ILE A 1 159 ? -0.213 2.568 -4.875 1.00 98.19 159 ILE A C 1
ATOM 1218 O O . ILE A 1 159 ? -0.968 1.640 -5.154 1.00 98.19 159 ILE A O 1
ATOM 1222 N N . LYS A 1 160 ? 0.402 2.624 -3.694 1.00 97.62 160 LYS A N 1
ATOM 1223 C CA . LYS A 1 160 ? 0.245 1.582 -2.682 1.00 97.62 160 LYS A CA 1
ATOM 1224 C C . LYS A 1 160 ? -1.189 1.493 -2.156 1.00 97.62 160 LYS A C 1
ATOM 1226 O O . LYS A 1 160 ? -1.641 0.383 -1.876 1.00 97.62 160 LYS A O 1
ATOM 1231 N N . THR A 1 161 ? -1.877 2.619 -2.001 1.00 98.19 161 THR A N 1
ATOM 1232 C CA . THR A 1 161 ? -3.286 2.671 -1.594 1.00 98.19 161 THR A CA 1
ATOM 1233 C C . THR A 1 161 ? -4.183 2.063 -2.662 1.00 98.19 161 THR A C 1
ATOM 1235 O O . THR A 1 161 ? -4.969 1.179 -2.328 1.00 98.19 161 THR A O 1
ATOM 1238 N N . LEU A 1 162 ? -3.980 2.413 -3.937 1.00 97.69 162 LEU A N 1
ATOM 1239 C CA . LEU A 1 162 ? -4.697 1.785 -5.053 1.00 97.69 162 LEU A CA 1
ATOM 1240 C C . LEU A 1 162 ? -4.439 0.274 -5.098 1.00 97.69 162 LEU A C 1
ATOM 1242 O O . LEU A 1 162 ? -5.365 -0.515 -5.109 1.00 97.69 162 LEU A O 1
ATOM 1246 N N . VAL A 1 163 ? -3.187 -0.172 -5.016 1.00 97.19 163 VAL A N 1
ATOM 1247 C CA . VAL A 1 163 ? -2.838 -1.608 -5.024 1.00 97.19 163 VAL A CA 1
ATOM 1248 C C . VAL A 1 163 ? -3.504 -2.374 -3.882 1.00 97.19 163 VAL A C 1
ATOM 1250 O O . VAL A 1 163 ? -3.863 -3.541 -4.032 1.00 97.19 163 VAL A O 1
ATOM 1253 N N . LYS A 1 164 ? -3.656 -1.741 -2.718 1.00 96.38 164 LYS A N 1
ATOM 1254 C CA . LYS A 1 164 ? -4.324 -2.348 -1.572 1.00 96.38 164 LYS A CA 1
ATOM 1255 C C . LYS A 1 164 ? -5.831 -2.525 -1.785 1.00 96.38 164 LYS A C 1
ATOM 1257 O O . LYS A 1 164 ? -6.338 -3.549 -1.342 1.00 96.38 164 LYS A O 1
ATOM 1262 N N . SER A 1 165 ? -6.515 -1.629 -2.499 1.00 95.62 165 SER A N 1
ATOM 1263 C CA . SER A 1 165 ? -7.948 -1.789 -2.811 1.00 95.62 165 SER A CA 1
ATOM 1264 C C . SER A 1 165 ? -8.253 -2.910 -3.814 1.00 95.62 165 SER A C 1
ATOM 1266 O O . SER A 1 165 ? -9.410 -3.232 -4.064 1.00 95.62 165 SER A O 1
ATOM 1268 N N . TYR A 1 166 ? -7.226 -3.558 -4.366 1.00 95.69 166 TYR A N 1
ATOM 1269 C CA . TYR A 1 166 ? -7.360 -4.788 -5.153 1.00 95.69 166 TYR A CA 1
ATOM 1270 C C . TYR A 1 166 ? -6.820 -6.014 -4.416 1.00 95.69 166 TYR A C 1
ATOM 1272 O O . TYR A 1 166 ? -6.645 -7.074 -5.006 1.00 95.69 166 TYR A O 1
ATOM 1280 N N . LEU A 1 167 ? -6.525 -5.890 -3.123 1.00 94.38 167 LEU A N 1
ATOM 1281 C CA . LEU A 1 167 ? -6.048 -6.980 -2.279 1.00 94.38 167 LEU A CA 1
ATOM 1282 C C . LEU A 1 167 ? -6.838 -7.031 -0.963 1.00 94.38 167 LEU A C 1
ATOM 1284 O O . LEU A 1 167 ? -6.198 -6.941 0.098 1.00 94.38 167 LEU A O 1
ATOM 1288 N N . PRO A 1 168 ? -8.185 -7.122 -1.010 1.00 93.69 168 PRO A N 1
ATOM 1289 C CA . PRO A 1 168 ? -8.965 -7.324 0.199 1.00 93.69 168 PRO A CA 1
ATOM 1290 C C . PRO A 1 168 ? -8.674 -8.686 0.819 1.00 93.69 168 PRO A C 1
ATOM 1292 O O . PRO A 1 168 ? -8.286 -9.635 0.139 1.00 93.69 168 PRO A O 1
ATOM 1295 N N . GLU A 1 169 ? -8.831 -8.758 2.134 1.00 90.06 169 GLU A N 1
ATOM 1296 C CA . GLU A 1 169 ? -8.605 -9.980 2.906 1.00 90.06 169 GLU A CA 1
ATOM 1297 C C . GLU A 1 169 ? -9.723 -11.005 2.682 1.00 90.06 169 GLU A C 1
ATOM 1299 O O . GLU A 1 169 ? -9.464 -12.207 2.697 1.00 90.06 169 GLU A O 1
ATOM 1304 N N . LYS A 1 170 ? -10.942 -10.523 2.409 1.00 86.81 170 LYS A N 1
ATOM 1305 C CA . LYS A 1 170 ? -12.125 -11.321 2.069 1.00 86.81 170 LYS A CA 1
ATOM 1306 C C . LYS A 1 170 ? -12.509 -11.067 0.604 1.00 86.81 170 LYS A C 1
ATOM 1308 O O . LYS A 1 170 ? -12.377 -9.949 0.114 1.00 86.81 170 LYS A O 1
ATOM 1313 N N . ASP A 1 171 ? -12.930 -12.117 -0.099 1.00 86.38 171 ASP A N 1
ATOM 1314 C CA . ASP A 1 171 ? -13.545 -12.052 -1.436 1.00 86.38 171 ASP A CA 1
ATOM 1315 C C . ASP A 1 171 ? -12.758 -11.315 -2.534 1.00 86.38 171 ASP A C 1
ATOM 1317 O O . ASP A 1 171 ? -13.333 -10.801 -3.492 1.00 86.38 171 ASP A O 1
ATOM 1321 N N . ALA A 1 172 ? -11.421 -11.323 -2.458 1.00 86.56 172 ALA A N 1
ATOM 1322 C CA . ALA A 1 172 ? -10.566 -10.646 -3.439 1.00 86.56 172 ALA A CA 1
ATOM 1323 C C . ALA A 1 172 ? -10.910 -10.989 -4.887 1.00 86.56 172 ALA A C 1
ATOM 1325 O O . ALA A 1 172 ? -10.984 -10.089 -5.713 1.00 86.56 172 ALA A O 1
ATOM 1326 N N . HIS A 1 173 ? -11.198 -12.257 -5.180 1.00 83.94 173 HIS A N 1
ATOM 1327 C CA . HIS A 1 173 ? -11.529 -12.745 -6.518 1.00 83.94 173 HIS A CA 1
ATOM 1328 C C . HIS A 1 173 ? -12.739 -12.048 -7.177 1.00 83.94 173 HIS A C 1
ATOM 1330 O O . HIS A 1 173 ? -12.800 -12.018 -8.406 1.00 83.94 173 HIS A O 1
ATOM 1336 N N . LEU A 1 174 ? -13.654 -11.455 -6.397 1.00 86.56 174 LEU A N 1
ATOM 1337 C CA . LEU A 1 174 ? -14.835 -10.735 -6.898 1.00 86.56 174 LEU A CA 1
ATOM 1338 C C . LEU A 1 174 ? -14.531 -9.301 -7.353 1.00 86.56 174 LEU A C 1
ATOM 1340 O O . LEU A 1 174 ? -15.366 -8.662 -7.992 1.00 86.56 174 LEU A O 1
ATOM 1344 N N . ARG A 1 175 ? -13.343 -8.775 -7.038 1.00 89.62 175 ARG A N 1
ATOM 1345 C CA . ARG A 1 175 ? -13.001 -7.376 -7.294 1.00 89.62 175 ARG A CA 1
ATOM 1346 C C . ARG A 1 175 ? -12.935 -7.064 -8.796 1.00 89.62 175 ARG A C 1
ATOM 1348 O O . ARG A 1 175 ? -12.167 -7.673 -9.547 1.00 89.62 175 ARG A O 1
ATOM 1355 N N . LEU A 1 176 ? -13.708 -6.061 -9.212 1.00 87.69 176 LEU A N 1
ATOM 1356 C CA . LEU A 1 176 ? -13.770 -5.546 -10.585 1.00 87.69 176 LEU A CA 1
ATOM 1357 C C . LEU A 1 176 ? -12.817 -4.356 -10.788 1.00 87.69 176 LEU A C 1
ATOM 1359 O O . LEU A 1 176 ? -12.320 -3.786 -9.824 1.00 87.69 176 LEU A O 1
ATOM 1363 N N . GLY A 1 177 ? -12.564 -3.969 -12.044 1.00 84.38 177 GLY A N 1
ATOM 1364 C CA . GLY A 1 177 ? -11.772 -2.772 -12.382 1.00 84.38 177 GLY A CA 1
ATOM 1365 C C . GLY A 1 177 ? -10.249 -2.952 -12.350 1.00 84.38 177 GLY A C 1
ATOM 1366 O O . GLY A 1 177 ? -9.512 -1.974 -12.460 1.00 84.38 177 GLY A O 1
ATOM 1367 N N . PHE A 1 178 ? -9.766 -4.193 -12.227 1.00 90.44 178 PHE A N 1
ATOM 1368 C CA . PHE A 1 178 ? -8.336 -4.515 -12.132 1.00 90.44 178 PHE A CA 1
ATOM 1369 C C . PHE A 1 178 ? -7.511 -3.969 -13.312 1.00 90.44 178 PHE A C 1
ATOM 1371 O O . PHE A 1 178 ? -6.393 -3.493 -13.114 1.00 90.44 178 PHE A O 1
ATOM 1378 N N . ASP A 1 179 ? -8.087 -3.953 -14.517 1.00 92.44 179 ASP A N 1
ATOM 1379 C CA . ASP A 1 179 ? -7.421 -3.478 -15.736 1.00 92.44 179 ASP A CA 1
ATOM 1380 C C . ASP A 1 179 ? -7.061 -1.987 -15.680 1.00 92.44 179 ASP A C 1
ATOM 1382 O O . ASP A 1 179 ? -6.004 -1.587 -16.169 1.00 92.44 179 ASP A O 1
ATOM 1386 N N . ASN A 1 180 ? -7.874 -1.163 -15.008 1.00 93.25 180 ASN A N 1
ATOM 1387 C CA . ASN A 1 180 ? -7.584 0.264 -14.840 1.00 93.25 180 ASN A CA 1
ATOM 1388 C C . ASN A 1 180 ? -6.314 0.465 -14.001 1.00 93.25 180 ASN A C 1
ATOM 1390 O O . ASN A 1 180 ? -5.448 1.266 -14.354 1.00 93.25 180 ASN A O 1
ATOM 1394 N N . LEU A 1 181 ? -6.169 -0.303 -12.913 1.00 96.19 181 LEU A N 1
ATOM 1395 C CA . LEU A 1 181 ? -4.955 -0.288 -12.095 1.00 96.19 181 LEU A CA 1
ATOM 1396 C C . LEU A 1 181 ? -3.745 -0.781 -12.897 1.00 96.19 181 LEU A C 1
ATOM 1398 O O . LEU A 1 181 ? -2.671 -0.182 -12.819 1.00 96.19 181 LEU A O 1
ATOM 1402 N N . LEU A 1 182 ? -3.906 -1.854 -13.674 1.00 96.81 182 LEU A N 1
ATOM 1403 C CA . LEU A 1 182 ? -2.842 -2.361 -14.538 1.00 96.81 182 LEU A CA 1
ATOM 1404 C C . LEU A 1 182 ? -2.398 -1.326 -15.576 1.00 96.81 182 LEU A C 1
ATOM 1406 O O . LEU A 1 182 ? -1.198 -1.193 -15.806 1.00 96.81 182 LEU A O 1
ATOM 1410 N N . GLY A 1 183 ? -3.327 -0.553 -16.145 1.00 96.88 183 GLY A N 1
ATOM 1411 C CA . GLY A 1 183 ? -3.020 0.557 -17.049 1.00 96.88 183 GLY A CA 1
ATOM 1412 C C . GLY A 1 183 ? -2.125 1.615 -16.398 1.00 96.88 183 GLY A C 1
ATOM 1413 O O . GLY A 1 183 ? -1.090 1.979 -16.959 1.00 96.88 183 GLY A O 1
ATOM 1414 N N . ILE A 1 184 ? -2.457 2.036 -15.171 1.00 96.94 184 ILE A N 1
ATOM 1415 C CA . ILE A 1 184 ? -1.635 2.976 -14.389 1.00 96.94 184 ILE A CA 1
ATOM 1416 C C . ILE A 1 184 ? -0.232 2.397 -14.160 1.00 96.94 184 ILE A C 1
ATOM 1418 O O . ILE A 1 184 ? 0.772 3.051 -14.447 1.00 96.94 184 ILE A O 1
ATOM 1422 N N . LEU A 1 185 ? -0.143 1.153 -13.678 1.00 98.12 185 LEU A N 1
ATOM 1423 C CA . LEU A 1 185 ? 1.140 0.502 -13.393 1.00 98.12 185 LEU A CA 1
ATOM 1424 C C . LEU A 1 185 ? 1.984 0.317 -14.659 1.00 98.12 185 LEU A C 1
ATOM 1426 O O . LEU A 1 185 ? 3.201 0.493 -14.607 1.00 98.12 185 LEU A O 1
ATOM 1430 N N . LYS A 1 186 ? 1.359 -0.002 -15.796 1.00 98.00 186 LYS A N 1
ATOM 1431 C CA . LYS A 1 186 ? 2.030 -0.137 -17.092 1.00 98.00 186 LYS A CA 1
ATOM 1432 C C . LYS A 1 186 ? 2.668 1.177 -17.534 1.00 98.00 186 LYS A C 1
ATOM 1434 O O . LYS A 1 186 ? 3.830 1.163 -17.949 1.00 98.00 186 LYS A O 1
ATOM 1439 N N . ASN A 1 187 ? 1.957 2.298 -17.410 1.00 97.06 187 ASN A N 1
ATOM 1440 C CA . ASN A 1 187 ? 2.511 3.613 -17.737 1.00 97.06 187 ASN A CA 1
ATOM 1441 C C . ASN A 1 187 ? 3.728 3.911 -16.859 1.00 97.06 187 ASN A C 1
ATOM 1443 O O . ASN A 1 187 ? 4.819 4.148 -17.382 1.00 97.06 187 ASN A O 1
ATOM 1447 N N . VAL A 1 188 ? 3.591 3.750 -15.540 1.00 97.44 188 VAL A N 1
ATOM 1448 C CA . VAL A 1 188 ? 4.690 4.030 -14.610 1.00 97.44 188 VAL A CA 1
ATOM 1449 C C . VAL A 1 188 ? 5.889 3.111 -14.853 1.00 97.44 188 VAL A C 1
ATOM 1451 O O . VAL A 1 188 ? 7.026 3.571 -14.835 1.00 97.44 188 VAL A O 1
ATOM 1454 N N . LEU A 1 189 ? 5.680 1.824 -15.137 1.00 97.25 189 LEU A N 1
ATOM 1455 C CA . LEU A 1 189 ? 6.772 0.910 -15.483 1.00 97.25 189 LEU A CA 1
ATOM 1456 C C . LEU A 1 189 ? 7.488 1.309 -16.783 1.00 97.25 189 LEU A C 1
ATOM 1458 O O . LEU A 1 189 ? 8.709 1.177 -16.880 1.00 97.25 189 LEU A O 1
ATOM 1462 N N . THR A 1 190 ? 6.744 1.811 -17.768 1.00 95.62 190 THR A N 1
ATOM 1463 C CA . THR A 1 190 ? 7.284 2.187 -19.081 1.00 95.62 190 THR A CA 1
ATOM 1464 C C . THR A 1 190 ? 8.071 3.493 -18.992 1.00 95.62 190 THR A C 1
ATOM 1466 O O . THR A 1 190 ? 9.276 3.525 -19.261 1.00 95.62 190 THR A O 1
ATOM 1469 N N . ILE A 1 191 ? 7.411 4.571 -18.568 1.00 94.12 191 ILE A N 1
ATOM 1470 C CA . ILE A 1 191 ? 7.954 5.933 -18.638 1.00 94.12 191 ILE A CA 1
ATOM 1471 C C . ILE A 1 191 ? 8.392 6.493 -17.283 1.00 94.12 191 ILE A C 1
ATOM 1473 O O . ILE A 1 191 ? 9.129 7.462 -17.262 1.00 94.12 191 ILE A O 1
ATOM 1477 N N . GLY A 1 192 ? 8.029 5.867 -16.161 1.00 93.62 192 GLY A N 1
ATOM 1478 C CA . GLY A 1 192 ? 8.340 6.373 -14.815 1.00 93.62 192 GLY A CA 1
ATOM 1479 C C . GLY A 1 192 ? 7.255 7.255 -14.203 1.00 93.62 192 GLY A C 1
ATOM 1480 O O . GLY A 1 192 ? 7.355 7.595 -13.033 1.00 93.62 192 GLY A O 1
ATOM 1481 N N . GLU A 1 193 ? 6.197 7.556 -14.951 1.00 95.06 193 GLU A N 1
ATOM 1482 C CA . GLU A 1 193 ? 5.068 8.395 -14.544 1.00 95.06 193 GLU A CA 1
ATOM 1483 C C . GLU A 1 193 ? 3.748 7.844 -15.104 1.00 95.06 193 GLU A C 1
ATOM 1485 O O . GLU A 1 193 ? 3.743 6.933 -15.935 1.00 95.06 193 GLU A O 1
ATOM 1490 N N . ILE A 1 194 ? 2.609 8.371 -14.643 1.00 94.06 194 ILE A N 1
ATOM 1491 C CA . ILE A 1 194 ? 1.288 7.905 -15.109 1.00 94.06 194 ILE A CA 1
ATOM 1492 C C . ILE A 1 194 ? 0.891 8.460 -16.487 1.00 94.06 194 ILE A C 1
ATOM 1494 O O . ILE A 1 194 ? 0.068 7.848 -17.167 1.00 94.06 194 ILE A O 1
ATOM 1498 N N . SER A 1 195 ? 1.490 9.580 -16.905 1.00 92.81 195 SER A N 1
ATOM 1499 C CA . SER A 1 195 ? 1.331 10.209 -18.222 1.00 92.81 195 SER A CA 1
ATOM 1500 C C . SER A 1 195 ? 2.665 10.797 -18.692 1.00 92.81 195 SER A C 1
ATOM 1502 O O . SER A 1 195 ? 3.527 11.123 -17.878 1.00 92.81 195 SER A O 1
ATOM 1504 N N . LYS A 1 196 ? 2.824 10.951 -20.012 1.00 90.38 196 LYS A N 1
ATOM 1505 C CA . LYS A 1 196 ? 4.002 11.571 -20.644 1.00 90.38 196 LYS A CA 1
ATOM 1506 C C . LYS A 1 196 ? 4.088 13.079 -20.409 1.00 90.38 196 LYS A C 1
ATOM 1508 O O . LYS A 1 196 ? 5.161 13.649 -20.570 1.00 90.38 196 LYS A O 1
ATOM 1513 N N . ASP A 1 197 ? 2.976 13.708 -20.040 1.00 89.25 197 ASP A N 1
ATOM 1514 C CA . ASP A 1 197 ? 2.907 15.157 -19.821 1.00 89.25 197 ASP A CA 1
ATOM 1515 C C . ASP A 1 197 ? 3.553 15.578 -18.491 1.00 89.25 197 ASP A C 1
ATOM 1517 O O . ASP A 1 197 ? 3.855 16.752 -18.272 1.00 89.25 197 ASP A O 1
ATOM 1521 N N . ILE A 1 198 ? 3.791 14.613 -17.601 1.00 90.31 198 ILE A N 1
ATOM 1522 C CA . ILE A 1 198 ? 4.357 14.836 -16.276 1.00 90.31 198 ILE A CA 1
ATOM 1523 C C . ILE A 1 198 ? 5.878 14.796 -16.380 1.00 90.31 198 ILE A C 1
ATOM 1525 O O . ILE A 1 198 ? 6.468 13.792 -16.779 1.00 90.31 198 ILE A O 1
ATOM 1529 N N . LYS A 1 199 ? 6.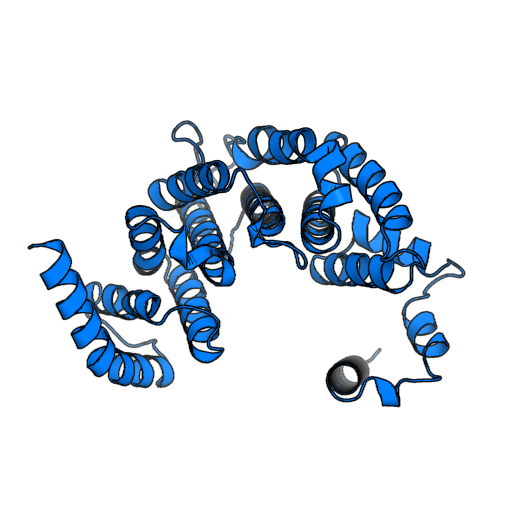518 15.896 -15.988 1.00 86.88 199 LYS A N 1
ATOM 1530 C CA . LYS A 1 199 ? 7.977 15.994 -15.894 1.00 86.88 199 LYS A CA 1
ATOM 1531 C C . LYS A 1 199 ? 8.433 15.643 -14.479 1.00 86.88 199 LYS A C 1
ATOM 1533 O O . LYS A 1 199 ? 7.894 16.193 -13.520 1.00 86.88 199 LYS A O 1
ATOM 1538 N N . SER A 1 200 ? 9.442 14.782 -14.394 1.00 86.94 200 SER A N 1
ATOM 1539 C CA . SER A 1 200 ? 10.115 14.360 -13.162 1.00 86.94 200 SER A CA 1
ATOM 1540 C C . SER A 1 200 ? 11.579 14.029 -13.448 1.00 86.94 200 SER A C 1
ATOM 1542 O O . SER A 1 200 ? 11.960 13.832 -14.605 1.00 86.94 200 SER A O 1
ATOM 1544 N N . SER A 1 201 ? 12.409 13.984 -12.406 1.00 88.62 201 SER A N 1
ATOM 1545 C CA . SER A 1 201 ? 13.825 13.628 -12.555 1.00 88.62 201 SER A CA 1
ATOM 1546 C C . SER A 1 201 ? 14.016 12.134 -12.851 1.00 88.62 201 SER A C 1
ATOM 1548 O O . SER A 1 201 ? 13.147 11.307 -12.560 1.00 88.62 201 SER A O 1
ATOM 1550 N N . ASP A 1 202 ? 15.185 11.756 -13.374 1.00 88.44 202 ASP A N 1
ATOM 1551 C CA . ASP A 1 202 ? 15.524 10.346 -13.620 1.00 88.44 202 ASP A CA 1
ATOM 1552 C C . ASP A 1 202 ? 15.477 9.495 -12.339 1.00 88.44 202 ASP A C 1
ATOM 1554 O O . ASP A 1 202 ? 15.003 8.353 -12.360 1.00 88.44 202 ASP A O 1
ATOM 1558 N N . VAL A 1 203 ? 15.898 10.067 -11.202 1.00 89.75 203 VAL A N 1
ATOM 1559 C CA . VAL A 1 203 ? 15.834 9.413 -9.884 1.00 89.75 203 VAL A CA 1
ATOM 1560 C C . VAL A 1 203 ? 14.383 9.200 -9.448 1.00 89.75 203 VAL A C 1
ATOM 1562 O O . VAL A 1 203 ? 14.044 8.129 -8.936 1.00 89.75 203 VAL A O 1
ATOM 1565 N N . GLU A 1 204 ? 13.501 10.183 -9.648 1.00 90.69 204 GLU A N 1
ATOM 1566 C CA . GLU A 1 204 ? 12.074 10.052 -9.330 1.00 90.69 204 GLU A CA 1
ATOM 1567 C C . GLU A 1 204 ? 11.405 8.986 -10.203 1.00 90.69 204 GLU A C 1
ATOM 1569 O O . GLU A 1 204 ? 10.747 8.085 -9.677 1.00 90.69 204 GLU A O 1
ATOM 1574 N N . MET A 1 205 ? 11.656 9.012 -11.514 1.00 92.44 205 MET A N 1
ATOM 1575 C CA . MET A 1 205 ? 11.155 8.000 -12.446 1.00 92.44 205 MET A CA 1
ATOM 1576 C C . MET A 1 205 ? 11.630 6.591 -12.062 1.00 92.44 205 MET A C 1
ATOM 1578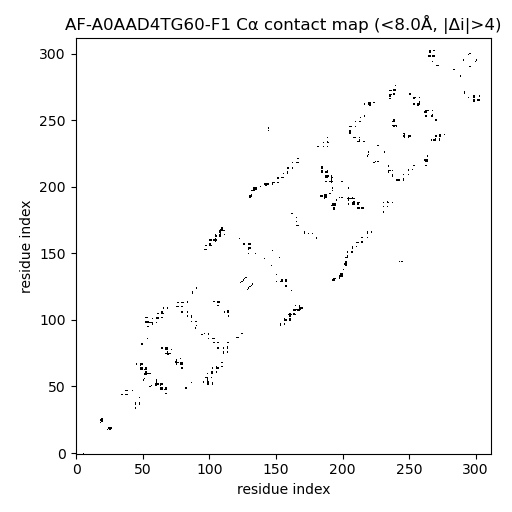 O O . MET A 1 205 ? 10.855 5.631 -12.106 1.00 92.44 205 MET A O 1
ATOM 1582 N N . ALA A 1 206 ? 12.884 6.441 -11.626 1.00 93.56 206 ALA A N 1
ATOM 1583 C CA . ALA A 1 206 ? 13.413 5.166 -11.149 1.00 93.56 206 ALA A CA 1
ATOM 1584 C C . ALA A 1 206 ? 12.724 4.678 -9.863 1.00 93.56 206 ALA A C 1
ATOM 1586 O O . ALA A 1 206 ? 12.395 3.492 -9.741 1.00 93.56 206 ALA A O 1
ATOM 1587 N N . HIS A 1 207 ? 12.447 5.577 -8.916 1.00 95.06 207 HIS A N 1
ATOM 1588 C CA . HIS A 1 207 ? 11.673 5.259 -7.715 1.00 95.06 207 HIS A CA 1
ATOM 1589 C C . HIS A 1 207 ? 10.249 4.821 -8.030 1.00 95.06 207 HIS A C 1
ATOM 1591 O O . HIS A 1 207 ? 9.759 3.844 -7.455 1.00 95.06 207 HIS A O 1
ATOM 1597 N N . MET A 1 208 ? 9.601 5.514 -8.958 1.00 96.25 208 MET A N 1
ATOM 1598 C CA . MET A 1 208 ? 8.249 5.210 -9.404 1.00 96.25 208 MET A CA 1
ATOM 1599 C C . MET A 1 208 ? 8.183 3.854 -10.122 1.00 96.25 208 MET A C 1
ATOM 1601 O O . MET A 1 208 ? 7.311 3.033 -9.809 1.00 96.25 208 MET A O 1
ATOM 1605 N N . LYS A 1 209 ? 9.162 3.535 -10.983 1.00 96.94 209 LYS A N 1
ATOM 1606 C CA . LYS A 1 209 ? 9.324 2.195 -11.589 1.00 96.94 209 LYS A CA 1
ATOM 1607 C C . LYS A 1 209 ? 9.544 1.108 -10.535 1.00 96.94 209 LYS A C 1
ATOM 1609 O O . LYS A 1 209 ? 8.910 0.051 -10.581 1.00 96.94 209 LYS A O 1
ATOM 1614 N N . LEU A 1 210 ? 10.387 1.362 -9.532 1.00 97.19 210 LEU A N 1
ATOM 1615 C CA . LEU A 1 210 ? 10.603 0.433 -8.418 1.00 97.19 210 LEU A CA 1
ATOM 1616 C C . LEU A 1 210 ? 9.331 0.216 -7.581 1.00 97.19 210 LEU A C 1
ATOM 1618 O O . LEU A 1 210 ? 9.056 -0.899 -7.132 1.00 97.19 210 LEU A O 1
ATOM 1622 N N . ALA A 1 211 ? 8.559 1.270 -7.332 1.00 97.56 211 ALA A N 1
ATOM 1623 C CA . ALA A 1 211 ? 7.309 1.176 -6.590 1.00 97.56 211 ALA A CA 1
ATOM 1624 C C . ALA A 1 211 ? 6.260 0.366 -7.363 1.00 97.56 211 ALA A C 1
ATOM 1626 O O . ALA A 1 211 ? 5.651 -0.540 -6.789 1.00 97.56 211 ALA A O 1
ATOM 1627 N N . SER A 1 212 ? 6.114 0.630 -8.662 1.00 98.31 212 SER A N 1
ATOM 1628 C CA . SER A 1 212 ? 5.158 -0.061 -9.534 1.00 98.31 212 SER A CA 1
ATOM 1629 C C . SER A 1 212 ? 5.521 -1.522 -9.768 1.00 98.31 212 SER A C 1
ATOM 1631 O O . SER A 1 212 ? 4.657 -2.390 -9.706 1.00 98.31 212 SER A O 1
ATOM 1633 N N . SER A 1 213 ? 6.803 -1.845 -9.923 1.00 98.12 213 SER A N 1
ATOM 1634 C CA . SER A 1 213 ? 7.240 -3.243 -10.020 1.00 98.12 213 SER A CA 1
ATOM 1635 C C . SER A 1 213 ? 6.981 -4.012 -8.724 1.00 98.12 213 SER A C 1
ATOM 1637 O O . SER A 1 213 ? 6.429 -5.110 -8.754 1.00 98.12 213 SER A O 1
ATOM 1639 N N . LYS A 1 214 ? 7.273 -3.422 -7.555 1.00 98.25 214 LYS A N 1
ATOM 1640 C CA . LYS A 1 214 ? 6.907 -4.006 -6.251 1.00 98.25 214 LYS A CA 1
ATOM 1641 C C . LYS A 1 214 ? 5.394 -4.150 -6.079 1.00 98.25 214 LYS A C 1
ATOM 1643 O O . LYS A 1 214 ? 4.957 -5.094 -5.419 1.00 98.25 214 LYS A O 1
ATOM 1648 N N . ALA A 1 215 ? 4.609 -3.231 -6.636 1.00 98.31 215 ALA A N 1
ATOM 1649 C CA . ALA A 1 215 ? 3.157 -3.321 -6.670 1.00 98.31 215 ALA A CA 1
ATOM 1650 C C . ALA A 1 215 ? 2.686 -4.511 -7.514 1.00 98.31 215 ALA A C 1
ATOM 1652 O O . ALA A 1 215 ? 1.920 -5.322 -6.997 1.00 98.31 215 ALA A O 1
ATOM 1653 N N . VAL A 1 216 ? 3.208 -4.683 -8.734 1.00 98.38 216 VAL A N 1
ATOM 1654 C CA . VAL A 1 216 ? 2.906 -5.851 -9.578 1.00 98.38 216 VAL A CA 1
ATOM 1655 C C . VAL A 1 216 ? 3.274 -7.144 -8.855 1.00 98.38 216 VAL A C 1
ATOM 1657 O O . VAL A 1 216 ? 2.407 -7.991 -8.693 1.00 98.38 216 VAL A O 1
ATOM 1660 N N . LEU A 1 217 ? 4.483 -7.261 -8.287 1.00 97.88 217 LEU A N 1
ATOM 1661 C CA . LEU A 1 217 ? 4.872 -8.444 -7.499 1.00 97.88 217 LEU A CA 1
ATOM 1662 C C . LEU A 1 217 ? 3.893 -8.747 -6.355 1.00 97.88 217 LEU A C 1
ATOM 1664 O O . LEU A 1 217 ? 3.653 -9.905 -6.022 1.00 97.88 217 LEU A O 1
ATOM 1668 N N . ARG A 1 218 ? 3.346 -7.709 -5.708 1.00 96.50 218 ARG A N 1
ATOM 1669 C CA . ARG A 1 218 ? 2.369 -7.867 -4.624 1.00 96.50 218 ARG A CA 1
ATOM 1670 C C . ARG A 1 218 ? 1.007 -8.329 -5.149 1.00 96.50 218 ARG A C 1
ATOM 1672 O O . ARG A 1 218 ? 0.366 -9.125 -4.461 1.00 96.50 218 ARG A O 1
ATOM 1679 N N . LEU A 1 219 ? 0.578 -7.834 -6.311 1.00 96.44 219 LEU A N 1
ATOM 1680 C CA . LEU A 1 219 ? -0.665 -8.237 -6.972 1.00 96.44 219 LEU A CA 1
ATOM 1681 C C . LEU A 1 219 ? -0.569 -9.674 -7.485 1.00 96.44 219 LEU A C 1
ATOM 1683 O O . LEU A 1 219 ? -1.476 -10.454 -7.216 1.00 96.44 219 LEU A O 1
ATOM 1687 N N . SER A 1 220 ? 0.557 -10.058 -8.094 1.00 96.25 220 SER A N 1
ATOM 1688 C CA . SER A 1 220 ? 0.801 -11.411 -8.612 1.00 96.25 220 SER A CA 1
ATOM 1689 C C . SER A 1 220 ? 0.628 -12.506 -7.565 1.00 96.25 220 SER A C 1
ATOM 1691 O O . SER A 1 220 ? 0.286 -13.624 -7.908 1.00 96.25 220 SER A O 1
ATOM 1693 N N . LYS A 1 221 ? 0.766 -12.207 -6.269 1.00 92.81 221 LYS A N 1
ATOM 1694 C CA . LYS A 1 221 ? 0.486 -13.197 -5.213 1.00 92.81 221 LYS A CA 1
ATOM 1695 C C . LYS A 1 221 ? -0.952 -13.745 -5.237 1.00 92.81 221 LYS A C 1
ATOM 1697 O O . LYS A 1 221 ? -1.185 -14.812 -4.690 1.00 92.81 221 LYS A O 1
ATOM 1702 N N . HIS A 1 222 ? -1.906 -12.999 -5.799 1.00 90.12 222 HIS A N 1
ATOM 1703 C CA . HIS A 1 222 ? -3.326 -13.387 -5.877 1.00 90.12 222 HIS A CA 1
ATOM 1704 C C . HIS A 1 222 ? -3.879 -13.298 -7.306 1.00 90.12 222 HIS A C 1
ATOM 1706 O O . HIS A 1 222 ? -4.786 -14.036 -7.675 1.00 90.12 222 HIS A O 1
ATOM 1712 N N . TRP A 1 223 ? -3.314 -12.408 -8.120 1.00 93.19 223 TRP A N 1
ATOM 1713 C CA . TRP A 1 223 ? -3.813 -12.056 -9.445 1.00 93.19 223 TRP A CA 1
ATOM 1714 C C . TRP A 1 223 ? -2.865 -12.447 -10.576 1.00 93.19 223 TRP A C 1
ATOM 1716 O O . TRP A 1 223 ? -2.990 -11.891 -11.660 1.00 93.19 223 TRP A O 1
ATOM 1726 N N . ASP A 1 224 ? -1.921 -13.374 -10.360 1.00 93.75 224 ASP A N 1
ATOM 1727 C CA . ASP A 1 224 ? -0.917 -13.741 -11.377 1.00 93.75 224 ASP A CA 1
ATOM 1728 C C . ASP A 1 224 ? -1.536 -14.080 -12.742 1.00 93.75 224 ASP A C 1
ATOM 1730 O O . ASP A 1 224 ? -1.067 -13.604 -13.770 1.00 93.75 224 ASP A O 1
ATOM 1734 N N . HIS A 1 225 ? -2.646 -14.823 -12.734 1.00 92.25 225 HIS A N 1
ATOM 1735 C CA . HIS A 1 225 ? -3.401 -15.214 -13.928 1.00 92.25 225 HIS A CA 1
ATOM 1736 C C . HIS A 1 225 ? -3.995 -14.032 -14.714 1.00 92.25 225 HIS A C 1
ATOM 1738 O O . HIS A 1 225 ? -4.320 -14.189 -15.886 1.00 92.25 225 HIS A O 1
ATOM 1744 N N . LYS A 1 226 ? -4.147 -12.860 -14.084 1.00 94.31 226 LYS A N 1
ATOM 1745 C CA . LYS A 1 226 ? -4.608 -11.623 -14.730 1.00 94.31 226 LYS A CA 1
ATOM 1746 C C . LYS A 1 226 ? -3.465 -10.692 -15.118 1.00 94.31 226 LYS A C 1
ATOM 1748 O O . LYS A 1 226 ? -3.746 -9.645 -15.685 1.00 94.31 226 LYS A O 1
ATOM 1753 N N . ILE A 1 227 ? -2.205 -11.004 -14.795 1.00 96.62 227 ILE A N 1
ATOM 1754 C CA . ILE A 1 227 ? -1.072 -10.141 -15.151 1.00 96.62 227 ILE A CA 1
ATOM 1755 C C . ILE A 1 227 ? -0.720 -10.354 -16.629 1.00 96.62 227 ILE A C 1
ATOM 1757 O O . ILE A 1 227 ? -0.245 -11.435 -16.985 1.00 96.62 227 ILE A O 1
ATOM 1761 N N . PRO A 1 228 ? -0.884 -9.333 -17.489 1.00 96.06 228 PRO A N 1
ATOM 1762 C CA . PRO A 1 228 ? -0.525 -9.428 -18.895 1.00 96.06 228 PRO A CA 1
ATOM 1763 C C . PRO A 1 228 ? 0.982 -9.626 -19.093 1.00 96.06 228 PRO A C 1
ATOM 1765 O O . PRO A 1 228 ? 1.807 -9.142 -18.309 1.00 96.06 228 PRO A O 1
ATOM 1768 N N . THR A 1 229 ? 1.351 -10.310 -20.175 1.00 94.38 229 THR A N 1
ATOM 1769 C CA . THR A 1 229 ? 2.744 -10.660 -20.488 1.00 94.38 229 THR A CA 1
ATOM 1770 C C . THR A 1 229 ? 3.643 -9.432 -20.641 1.00 94.38 229 THR A C 1
ATOM 1772 O O . THR A 1 229 ? 4.776 -9.434 -20.165 1.00 94.38 229 THR A 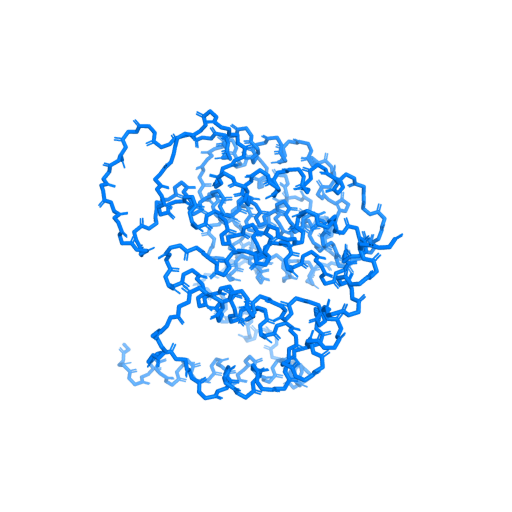O 1
ATOM 1775 N N . ASP A 1 230 ? 3.147 -8.348 -21.235 1.00 94.81 230 ASP A N 1
ATOM 1776 C CA . ASP A 1 230 ? 3.891 -7.094 -21.377 1.00 94.81 230 ASP A CA 1
ATOM 1777 C C . ASP A 1 230 ? 4.171 -6.427 -20.019 1.00 94.81 230 ASP A C 1
ATOM 1779 O O . ASP A 1 230 ? 5.303 -6.017 -19.762 1.00 94.81 230 ASP A O 1
ATOM 1783 N N . ILE A 1 231 ? 3.195 -6.390 -19.105 1.00 97.50 231 ILE A N 1
ATOM 1784 C CA . ILE A 1 231 ? 3.386 -5.889 -17.732 1.00 97.50 231 ILE A CA 1
ATOM 1785 C C . ILE A 1 231 ? 4.359 -6.780 -16.958 1.00 97.50 231 ILE A C 1
ATOM 1787 O O . ILE A 1 231 ? 5.219 -6.272 -16.229 1.00 97.50 231 ILE A O 1
ATOM 1791 N N . PHE A 1 232 ? 4.271 -8.101 -17.129 1.00 96.44 232 PHE A N 1
ATOM 1792 C CA . PHE A 1 232 ? 5.241 -9.038 -16.569 1.00 96.44 232 PHE A CA 1
ATOM 1793 C C . PHE A 1 232 ? 6.666 -8.721 -17.051 1.00 96.44 232 PHE A C 1
ATOM 1795 O O . PHE A 1 232 ? 7.562 -8.547 -16.219 1.00 96.44 232 PHE A O 1
ATOM 1802 N N . HIS A 1 233 ? 6.869 -8.560 -18.362 1.00 94.12 233 HIS A N 1
ATOM 1803 C CA . HIS A 1 233 ? 8.171 -8.219 -18.938 1.00 94.12 233 HIS A CA 1
ATOM 1804 C C . HIS A 1 233 ? 8.694 -6.863 -18.452 1.00 94.12 233 HIS A C 1
ATOM 1806 O O . HIS A 1 233 ? 9.849 -6.758 -18.042 1.00 94.12 233 HIS A O 1
ATOM 1812 N N . LEU A 1 234 ? 7.849 -5.833 -18.427 1.00 95.62 234 LEU A N 1
ATOM 1813 C CA . LEU A 1 234 ? 8.214 -4.526 -17.879 1.00 95.62 234 LEU A CA 1
ATOM 1814 C C . LEU A 1 234 ? 8.617 -4.622 -16.398 1.00 95.62 234 LEU A C 1
ATOM 1816 O O . LEU A 1 234 ? 9.587 -3.998 -15.970 1.00 95.62 234 LEU A O 1
ATOM 1820 N N . THR A 1 235 ? 7.920 -5.454 -15.620 1.00 96.69 235 THR A N 1
ATOM 1821 C CA . THR A 1 235 ? 8.212 -5.666 -14.198 1.00 96.69 235 THR A CA 1
ATOM 1822 C C . THR A 1 235 ? 9.589 -6.289 -13.998 1.00 96.69 235 THR A C 1
ATOM 1824 O O . THR A 1 235 ? 10.385 -5.751 -13.230 1.00 96.69 235 THR A O 1
ATOM 1827 N N . ILE A 1 236 ? 9.911 -7.386 -14.691 1.00 93.38 236 ILE A N 1
ATOM 1828 C CA . ILE A 1 236 ? 11.213 -8.062 -14.536 1.00 93.38 236 ILE A CA 1
ATOM 1829 C C . ILE A 1 236 ? 12.377 -7.195 -15.033 1.00 93.38 236 ILE A C 1
ATOM 1831 O O . ILE A 1 236 ? 13.446 -7.233 -14.428 1.00 93.38 236 ILE A O 1
ATOM 1835 N N . ARG A 1 237 ? 12.153 -6.336 -16.039 1.00 89.69 237 ARG A N 1
ATOM 1836 C CA . ARG A 1 237 ? 13.146 -5.371 -16.543 1.00 89.69 237 ARG A CA 1
ATOM 1837 C C . ARG A 1 237 ? 13.473 -4.239 -15.568 1.00 89.69 237 ARG A C 1
ATOM 1839 O O . ARG A 1 237 ? 14.442 -3.521 -15.776 1.00 89.69 237 ARG A O 1
ATOM 1846 N N . THR A 1 238 ? 12.772 -4.126 -14.439 1.00 89.44 238 THR A N 1
ATOM 1847 C CA . THR A 1 238 ? 13.184 -3.249 -13.321 1.00 89.44 238 THR A CA 1
ATOM 1848 C C . THR A 1 238 ? 14.616 -3.559 -12.851 1.00 89.44 238 THR A C 1
ATOM 1850 O O . THR A 1 238 ? 15.309 -2.677 -12.350 1.00 89.44 238 THR A O 1
ATOM 1853 N N . SER A 1 239 ? 15.119 -4.785 -13.058 1.00 82.75 239 SER A N 1
ATOM 1854 C CA . SER A 1 239 ? 16.522 -5.136 -12.782 1.00 82.75 239 SER A CA 1
ATOM 1855 C C . SER A 1 239 ? 17.553 -4.427 -13.676 1.00 82.75 239 SER A C 1
ATOM 1857 O O . SER A 1 239 ? 18.755 -4.533 -13.414 1.00 82.75 239 SER A O 1
ATOM 1859 N N . GLU A 1 240 ? 17.100 -3.754 -14.735 1.00 82.94 240 GLU A N 1
ATOM 1860 C CA . GLU A 1 240 ? 17.905 -2.985 -15.694 1.00 82.94 240 GLU A CA 1
ATOM 1861 C C . GLU A 1 240 ? 17.951 -1.484 -15.363 1.00 82.94 240 GLU A C 1
ATOM 1863 O O . GLU A 1 240 ? 18.603 -0.730 -16.076 1.00 82.94 240 GLU A O 1
ATOM 1868 N N . ILE A 1 241 ? 17.274 -1.031 -14.299 1.00 84.31 241 ILE A N 1
ATOM 1869 C CA . ILE A 1 241 ? 17.315 0.374 -13.870 1.00 84.31 241 ILE A CA 1
ATOM 1870 C C . ILE A 1 241 ? 18.763 0.794 -13.569 1.00 84.31 241 ILE A C 1
ATOM 1872 O O . ILE A 1 241 ? 19.517 0.047 -12.943 1.00 84.31 241 ILE A O 1
ATOM 1876 N N . MET A 1 242 ? 19.115 2.018 -13.978 1.00 82.62 242 MET A N 1
ATOM 1877 C CA . MET A 1 242 ? 20.463 2.598 -13.866 1.00 82.62 242 MET A CA 1
ATOM 1878 C C . MET A 1 242 ? 20.976 2.739 -12.422 1.00 82.62 242 MET A C 1
ATOM 1880 O O . MET A 1 242 ? 22.176 2.877 -12.215 1.00 82.62 242 MET A O 1
ATOM 1884 N N . TYR A 1 243 ? 20.084 2.665 -11.432 1.00 87.00 243 TYR A N 1
ATOM 1885 C CA . TYR A 1 243 ? 20.373 2.806 -10.003 1.00 87.00 243 TYR A CA 1
ATOM 1886 C C . TYR A 1 243 ? 20.555 1.433 -9.322 1.00 87.00 243 TYR A C 1
ATOM 1888 O O . TYR A 1 243 ? 19.579 0.676 -9.188 1.00 87.00 243 TYR A O 1
ATOM 1896 N N . PRO A 1 244 ? 21.776 1.084 -8.864 1.00 86.25 244 PRO A N 1
ATOM 1897 C CA . PRO A 1 244 ? 22.062 -0.198 -8.216 1.00 86.25 244 PRO A CA 1
ATOM 1898 C C . PRO A 1 244 ? 21.213 -0.476 -6.967 1.00 86.25 244 PRO A C 1
ATOM 1900 O O . PRO A 1 244 ? 20.823 -1.621 -6.721 1.00 86.25 244 PRO A O 1
ATOM 1903 N N . GLU A 1 245 ? 20.881 0.557 -6.196 1.00 89.00 245 GLU A N 1
ATOM 1904 C CA . GLU A 1 245 ? 20.049 0.488 -4.995 1.00 89.00 245 GLU A CA 1
ATOM 1905 C C . GLU A 1 245 ? 18.630 0.035 -5.347 1.00 89.00 245 GLU A C 1
ATOM 1907 O O . GLU A 1 245 ? 18.088 -0.887 -4.726 1.00 89.00 245 GLU A O 1
ATOM 1912 N N . ALA A 1 246 ? 18.045 0.622 -6.397 1.00 89.88 246 ALA A N 1
ATOM 1913 C CA . ALA A 1 246 ? 16.726 0.250 -6.899 1.00 89.88 246 ALA A CA 1
ATOM 1914 C C . ALA A 1 246 ? 16.683 -1.230 -7.283 1.00 89.88 246 ALA A C 1
ATOM 1916 O O . ALA A 1 246 ? 15.780 -1.976 -6.887 1.00 89.88 246 ALA A O 1
ATOM 1917 N N . LYS A 1 247 ? 17.716 -1.665 -8.007 1.00 89.00 247 LYS A N 1
ATOM 1918 C CA . LYS A 1 247 ? 17.902 -3.045 -8.441 1.00 89.00 247 LYS A CA 1
ATOM 1919 C C . LYS A 1 247 ? 18.018 -4.003 -7.257 1.00 89.00 247 LYS A C 1
ATOM 1921 O O . LYS A 1 247 ? 17.302 -5.004 -7.217 1.00 89.00 247 LYS A O 1
ATOM 1926 N N . GLY A 1 248 ? 18.862 -3.691 -6.273 1.00 88.75 248 GLY A N 1
ATOM 1927 C CA . GLY A 1 248 ? 19.011 -4.493 -5.055 1.00 88.75 248 GLY A CA 1
ATOM 1928 C C . GLY A 1 248 ? 17.694 -4.624 -4.285 1.00 88.75 248 GLY A C 1
ATOM 1929 O O . GLY A 1 248 ? 17.301 -5.723 -3.888 1.00 88.75 248 GLY A O 1
ATOM 1930 N N . LEU A 1 249 ? 16.955 -3.519 -4.153 1.00 93.00 249 LEU A N 1
ATOM 1931 C CA . LEU A 1 249 ? 15.649 -3.479 -3.498 1.00 93.00 249 LEU A CA 1
ATOM 1932 C C . LEU A 1 249 ? 14.568 -4.278 -4.242 1.00 93.00 249 LEU A C 1
ATOM 1934 O O . LEU A 1 249 ? 13.685 -4.849 -3.593 1.00 93.00 249 LEU A O 1
ATOM 1938 N N . PHE A 1 250 ? 14.591 -4.295 -5.576 1.00 95.50 250 PHE A N 1
ATOM 1939 C CA . PHE A 1 250 ? 13.676 -5.092 -6.394 1.00 95.50 250 PHE A CA 1
ATOM 1940 C C . PHE A 1 250 ? 13.998 -6.586 -6.287 1.00 95.50 250 PHE A C 1
ATOM 1942 O O . PHE A 1 250 ? 13.146 -7.378 -5.880 1.00 95.50 250 PHE A O 1
ATOM 1949 N N . LEU A 1 251 ? 15.246 -6.969 -6.564 1.00 91.44 251 LEU A N 1
ATOM 1950 C CA . LEU A 1 251 ? 15.687 -8.365 -6.557 1.00 91.44 251 LEU A CA 1
ATOM 1951 C C . LEU A 1 251 ? 15.595 -9.001 -5.169 1.00 91.44 251 LEU A C 1
ATOM 1953 O O . LEU A 1 251 ? 15.182 -10.153 -5.047 1.00 91.44 251 LEU A O 1
ATOM 1957 N N . GLY A 1 252 ? 15.903 -8.246 -4.110 1.00 91.81 252 GLY A N 1
ATOM 1958 C CA . GLY A 1 252 ? 15.690 -8.696 -2.736 1.00 91.81 252 GLY A CA 1
ATOM 1959 C C . GLY A 1 252 ? 14.220 -9.017 -2.457 1.00 91.81 252 GLY A C 1
ATOM 1960 O O . GLY A 1 252 ? 13.918 -9.990 -1.765 1.00 91.81 252 GLY A O 1
ATOM 1961 N N . LYS A 1 253 ? 13.290 -8.257 -3.053 1.00 94.88 253 LYS A N 1
ATOM 1962 C CA . LYS A 1 253 ? 11.851 -8.503 -2.920 1.00 94.88 253 LYS A CA 1
ATOM 1963 C C . LYS A 1 253 ? 11.395 -9.740 -3.691 1.00 94.88 253 LYS A C 1
ATOM 1965 O O . LYS A 1 253 ? 10.652 -10.540 -3.127 1.00 94.88 253 LYS A O 1
ATOM 1970 N N . VAL A 1 254 ? 11.866 -9.913 -4.928 1.00 93.88 254 VAL A N 1
ATOM 1971 C CA . VAL A 1 254 ? 11.622 -11.124 -5.732 1.00 93.88 254 VAL A CA 1
ATOM 1972 C C . VAL A 1 254 ? 12.144 -12.355 -4.993 1.00 93.88 254 VAL A C 1
ATOM 1974 O O . VAL A 1 254 ? 11.399 -13.312 -4.794 1.00 93.88 254 VAL A O 1
ATOM 1977 N N . HIS A 1 255 ? 13.391 -12.306 -4.511 1.00 90.06 255 HIS A N 1
ATOM 1978 C CA . HIS A 1 255 ? 13.989 -13.393 -3.741 1.00 90.06 255 HIS A CA 1
ATOM 1979 C C . HIS A 1 255 ? 13.140 -13.755 -2.523 1.00 90.06 255 HIS A C 1
ATOM 1981 O O . HIS A 1 255 ? 12.818 -14.927 -2.338 1.00 90.06 255 HIS A O 1
ATOM 1987 N N . GLN A 1 256 ? 12.769 -12.755 -1.715 1.00 91.38 256 GLN A N 1
ATOM 1988 C CA . GLN A 1 256 ? 11.953 -12.966 -0.526 1.00 91.38 256 GLN A CA 1
ATOM 1989 C C . GLN A 1 256 ? 10.642 -13.678 -0.877 1.00 91.38 256 GLN A C 1
ATOM 1991 O O . GLN A 1 256 ? 10.315 -14.685 -0.265 1.00 91.38 256 GLN A O 1
ATOM 1996 N N . TYR A 1 257 ? 9.907 -13.196 -1.880 1.00 94.38 257 TYR A N 1
ATOM 1997 C CA . TYR A 1 257 ? 8.606 -13.772 -2.219 1.00 94.38 257 TYR A CA 1
ATOM 1998 C C . TYR A 1 257 ? 8.688 -15.174 -2.823 1.00 94.38 257 TYR A C 1
ATOM 2000 O O . TYR A 1 257 ? 7.839 -16.002 -2.507 1.00 94.38 257 TYR A O 1
ATOM 2008 N N . ILE A 1 258 ? 9.713 -15.473 -3.623 1.00 90.25 258 ILE A N 1
ATOM 2009 C CA . ILE A 1 258 ? 9.941 -16.837 -4.120 1.00 90.25 258 ILE A CA 1
ATOM 2010 C C . ILE A 1 258 ? 10.323 -17.767 -2.963 1.00 90.25 258 ILE A C 1
ATOM 2012 O O . ILE A 1 258 ? 9.787 -18.868 -2.854 1.00 90.25 258 ILE A O 1
ATOM 2016 N N . LYS A 1 259 ? 11.221 -17.323 -2.070 1.00 89.19 259 LYS A N 1
ATOM 2017 C CA . LYS A 1 259 ? 11.640 -18.095 -0.890 1.00 89.19 259 LYS A CA 1
ATOM 2018 C C . LYS A 1 259 ? 10.450 -18.428 0.012 1.00 89.19 259 LYS A C 1
ATOM 2020 O O . LYS A 1 259 ? 10.336 -19.564 0.464 1.00 89.19 259 LYS A O 1
ATOM 2025 N N . ASP A 1 260 ? 9.561 -17.461 0.215 1.00 91.06 260 ASP A N 1
ATOM 2026 C CA . ASP A 1 260 ? 8.351 -17.604 1.029 1.00 91.06 260 ASP A CA 1
ATOM 2027 C C . ASP A 1 260 ? 7.217 -18.345 0.279 1.00 91.06 260 ASP A C 1
ATOM 2029 O O . ASP A 1 260 ? 6.128 -18.500 0.823 1.00 91.06 260 ASP A O 1
ATOM 2033 N N . ARG A 1 261 ? 7.456 -18.812 -0.962 1.00 91.25 261 ARG A N 1
ATOM 2034 C CA . ARG A 1 261 ? 6.481 -19.485 -1.849 1.00 91.25 261 ARG A CA 1
ATOM 2035 C C . ARG A 1 261 ? 5.217 -18.658 -2.129 1.00 91.25 261 ARG A C 1
ATOM 2037 O O . ARG A 1 261 ? 4.145 -19.206 -2.352 1.00 91.25 261 ARG A O 1
ATOM 2044 N N . LEU A 1 262 ? 5.351 -17.333 -2.126 1.00 92.56 262 LEU A N 1
ATOM 2045 C CA . LEU A 1 262 ? 4.261 -16.377 -2.354 1.00 92.56 262 LEU A CA 1
ATOM 2046 C C . LEU A 1 262 ? 4.179 -15.873 -3.800 1.00 92.56 262 LEU A C 1
ATOM 2048 O O . LEU A 1 262 ? 3.281 -15.098 -4.119 1.00 92.56 262 LEU A O 1
ATOM 2052 N N . LEU A 1 263 ? 5.148 -16.224 -4.645 1.00 94.06 263 LEU A N 1
ATOM 2053 C CA . LEU A 1 263 ? 5.275 -15.726 -6.012 1.00 94.06 263 LEU A CA 1
ATOM 2054 C C . LEU A 1 263 ? 5.695 -16.860 -6.944 1.00 94.06 263 LEU A C 1
ATOM 2056 O O . LEU A 1 263 ? 6.534 -17.683 -6.572 1.00 94.06 263 LEU A O 1
ATOM 2060 N N . ASP A 1 264 ? 5.137 -16.859 -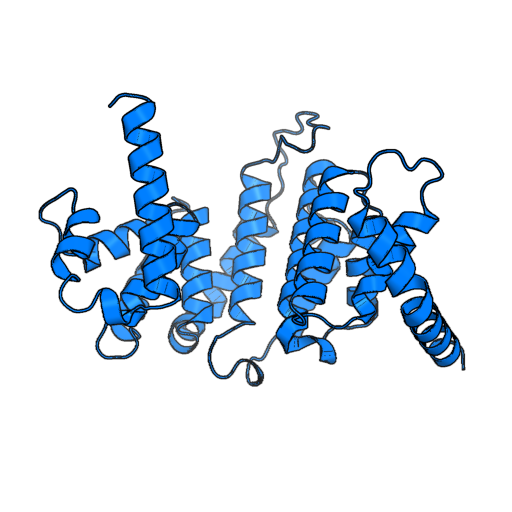8.153 1.00 92.62 264 ASP A N 1
ATOM 2061 C CA . ASP A 1 264 ? 5.458 -17.848 -9.177 1.00 92.62 264 ASP A CA 1
ATOM 2062 C C . ASP A 1 264 ? 6.970 -17.845 -9.515 1.00 92.62 264 ASP A C 1
ATOM 2064 O O . ASP A 1 264 ? 7.569 -16.770 -9.681 1.00 92.62 264 ASP A O 1
ATOM 2068 N N . PRO A 1 265 ? 7.620 -19.019 -9.638 1.00 89.50 265 PRO A N 1
ATOM 2069 C CA . PRO A 1 265 ? 9.036 -19.118 -9.982 1.00 89.50 265 PRO A CA 1
ATOM 2070 C C . PRO A 1 265 ? 9.438 -18.435 -11.296 1.00 89.50 265 PRO A C 1
ATOM 2072 O O . PRO A 1 265 ? 10.617 -18.108 -11.445 1.00 89.50 265 PRO A O 1
ATOM 2075 N N . LYS A 1 266 ? 8.511 -18.166 -12.230 1.00 91.62 266 LYS A N 1
ATOM 2076 C CA . LYS A 1 266 ? 8.795 -17.446 -13.485 1.00 91.62 266 LYS A CA 1
ATOM 2077 C C . LYS A 1 266 ? 9.456 -16.090 -13.241 1.00 91.62 266 LYS A C 1
ATOM 2079 O O . LYS A 1 266 ? 10.331 -15.695 -14.000 1.00 91.62 266 LYS A O 1
ATOM 2084 N N . TYR A 1 267 ? 9.142 -15.419 -12.128 1.00 93.00 267 TYR A N 1
ATOM 2085 C CA . TYR A 1 267 ? 9.759 -14.141 -11.752 1.00 93.00 267 TYR A CA 1
ATOM 2086 C C . TYR A 1 267 ? 11.255 -14.249 -11.420 1.00 93.00 267 TYR A C 1
ATOM 2088 O O . TYR A 1 267 ? 11.953 -13.233 -11.384 1.00 93.00 267 TYR A O 1
ATOM 2096 N N . ALA A 1 268 ? 11.790 -15.459 -11.228 1.00 89.00 268 ALA A N 1
ATOM 2097 C CA . ALA A 1 268 ? 13.220 -15.677 -11.044 1.00 89.00 268 ALA A CA 1
ATOM 2098 C C . ALA A 1 268 ? 14.046 -15.287 -12.287 1.00 89.00 268 ALA A C 1
ATOM 2100 O O . ALA A 1 268 ? 15.249 -15.046 -12.170 1.00 89.00 268 ALA A O 1
ATOM 2101 N N . CYS A 1 269 ? 13.420 -15.140 -13.462 1.00 86.50 269 CYS A N 1
ATOM 2102 C CA . CYS A 1 269 ? 14.092 -14.628 -14.656 1.00 86.50 269 CYS A CA 1
ATOM 2103 C C . CYS A 1 269 ? 14.655 -13.207 -14.463 1.00 86.50 269 CYS A C 1
ATOM 2105 O O . CYS A 1 269 ? 15.627 -12.853 -15.125 1.00 86.50 269 CYS A O 1
ATOM 2107 N N . ALA A 1 270 ? 14.146 -12.419 -13.505 1.00 88.44 270 ALA A N 1
ATOM 2108 C CA . ALA A 1 270 ? 14.712 -11.114 -13.149 1.00 88.44 270 ALA A CA 1
ATOM 2109 C C . ALA A 1 270 ? 16.207 -11.184 -12.758 1.00 88.44 270 ALA A C 1
ATOM 2111 O O . ALA A 1 270 ? 16.964 -10.246 -13.007 1.00 88.44 270 ALA A O 1
ATOM 2112 N N . PHE A 1 271 ? 16.668 -12.308 -12.193 1.00 85.75 271 PHE A N 1
ATOM 2113 C CA . PHE A 1 271 ? 18.090 -12.514 -11.882 1.00 85.75 271 PHE A CA 1
ATOM 2114 C C . PHE A 1 271 ? 18.946 -12.761 -13.135 1.00 85.75 271 PHE A C 1
ATOM 2116 O O . PHE A 1 271 ? 20.144 -12.487 -13.121 1.00 85.75 271 PHE A O 1
ATOM 2123 N N . VAL A 1 272 ? 18.348 -13.257 -14.222 1.00 79.94 272 VAL A N 1
ATOM 2124 C CA . VAL A 1 272 ? 19.041 -13.509 -15.496 1.00 79.94 272 VAL A CA 1
ATOM 2125 C C . VAL A 1 272 ? 19.259 -12.202 -16.256 1.00 79.94 272 VAL A C 1
ATOM 2127 O O . VAL A 1 272 ? 20.373 -11.948 -16.708 1.00 79.94 272 VAL A O 1
ATOM 2130 N N . PHE A 1 273 ? 18.253 -11.323 -16.309 1.00 70.94 273 PHE A N 1
ATOM 2131 C CA . PHE A 1 273 ? 18.389 -9.983 -16.904 1.00 70.94 273 PHE A CA 1
ATOM 2132 C C . PHE A 1 273 ? 19.469 -9.139 -16.214 1.00 70.94 273 PHE A C 1
ATOM 2134 O O . PHE A 1 273 ? 20.169 -8.358 -16.854 1.00 70.94 273 PHE A O 1
ATOM 2141 N N . GLN A 1 274 ? 19.686 -9.347 -14.911 1.00 66.81 274 GLN A N 1
ATOM 2142 C CA . GLN A 1 274 ? 20.839 -8.768 -14.226 1.00 66.81 274 GLN A CA 1
ATOM 2143 C C . GLN A 1 274 ? 22.178 -9.263 -14.796 1.00 66.81 274 GLN A C 1
ATOM 2145 O O . GLN A 1 274 ? 23.096 -8.454 -14.919 1.00 66.81 274 GLN A O 1
ATOM 2150 N N . ALA A 1 275 ? 22.305 -10.564 -15.063 1.00 59.16 275 ALA A N 1
ATOM 2151 C CA . ALA A 1 275 ? 23.552 -11.189 -15.499 1.00 59.16 275 ALA A CA 1
ATOM 2152 C C . ALA A 1 275 ? 23.899 -10.855 -16.958 1.00 59.16 275 ALA A C 1
ATOM 2154 O O . ALA A 1 275 ? 25.075 -10.738 -17.285 1.00 59.16 275 ALA A O 1
ATOM 2155 N N . ALA A 1 276 ? 22.889 -10.655 -17.808 1.00 57.22 276 ALA A N 1
ATOM 2156 C CA . ALA A 1 276 ? 23.078 -10.287 -19.211 1.00 57.22 276 ALA A CA 1
ATOM 2157 C C . ALA A 1 276 ? 23.682 -8.881 -19.401 1.00 57.22 276 ALA A C 1
ATOM 2159 O O . ALA A 1 276 ? 24.343 -8.640 -20.405 1.00 57.22 276 ALA A O 1
ATOM 2160 N N . ASN A 1 277 ? 23.504 -7.974 -18.431 1.00 52.00 277 ASN A N 1
ATOM 2161 C CA . ASN A 1 277 ? 23.840 -6.557 -18.595 1.00 52.00 277 ASN A CA 1
ATOM 2162 C C . ASN A 1 277 ? 25.129 -6.083 -17.894 1.00 52.00 277 ASN A C 1
ATOM 2164 O O . ASN A 1 277 ? 25.441 -4.907 -18.033 1.00 52.00 277 ASN A O 1
ATOM 2168 N N . PHE A 1 278 ? 25.901 -6.915 -17.169 1.00 48.72 278 PHE A N 1
ATOM 2169 C CA . PHE A 1 278 ? 27.181 -6.455 -16.584 1.00 48.72 278 PHE A CA 1
ATOM 2170 C C . PHE A 1 278 ? 28.276 -7.526 -16.416 1.00 48.72 278 PHE A C 1
ATOM 2172 O O . PHE A 1 278 ? 28.094 -8.548 -15.756 1.00 48.72 278 PHE A O 1
ATOM 2179 N N . GLN A 1 279 ? 29.466 -7.178 -16.925 1.00 42.12 279 GLN A N 1
ATOM 2180 C CA . GLN A 1 279 ? 30.760 -7.875 -16.854 1.00 42.12 279 GLN A CA 1
ATOM 2181 C C . GLN A 1 279 ? 31.540 -7.658 -15.534 1.00 42.12 279 GLN A C 1
ATOM 2183 O O . GLN A 1 279 ? 32.705 -8.035 -15.442 1.00 42.12 279 GLN A O 1
ATOM 2188 N N . SER A 1 280 ? 30.956 -7.072 -14.486 1.00 38.53 280 SER A N 1
ATOM 2189 C CA . SER A 1 280 ? 31.693 -6.746 -13.251 1.00 38.53 280 SER A CA 1
ATOM 2190 C C . SER A 1 280 ? 30.890 -7.049 -11.983 1.00 38.53 280 SER A C 1
ATOM 2192 O O . SER A 1 280 ? 30.193 -6.222 -11.402 1.00 38.53 280 SER A O 1
ATOM 2194 N N . LEU A 1 281 ? 31.026 -8.290 -11.519 1.00 39.50 281 LEU A N 1
ATOM 2195 C CA . LEU A 1 281 ? 30.478 -8.797 -10.264 1.00 39.50 281 LEU A CA 1
ATOM 2196 C C . LEU A 1 281 ? 31.519 -8.685 -9.141 1.00 39.50 281 LEU A C 1
ATOM 2198 O O . LEU A 1 281 ? 32.348 -9.576 -8.973 1.00 39.50 281 LEU A O 1
ATOM 2202 N N . LYS A 1 282 ? 31.456 -7.620 -8.334 1.00 38.44 282 LYS A N 1
ATOM 2203 C CA . LYS A 1 282 ? 32.085 -7.610 -6.994 1.00 38.44 282 LYS A CA 1
ATOM 2204 C C . LYS A 1 282 ? 31.129 -7.357 -5.830 1.00 38.44 282 LYS A C 1
ATOM 2206 O O . LYS A 1 282 ? 31.553 -7.453 -4.687 1.00 38.44 282 LYS A O 1
ATOM 2211 N N . ILE A 1 283 ? 29.838 -7.134 -6.074 1.00 42.00 283 ILE A N 1
ATOM 2212 C CA . ILE A 1 283 ? 28.860 -6.972 -4.988 1.00 42.00 283 ILE A CA 1
ATOM 2213 C C . ILE A 1 283 ? 27.618 -7.800 -5.292 1.00 42.00 283 ILE A C 1
ATOM 2215 O O . ILE A 1 283 ? 26.585 -7.282 -5.698 1.00 42.00 283 ILE A O 1
ATOM 2219 N N . ILE A 1 284 ? 27.722 -9.115 -5.108 1.00 40.31 284 ILE A N 1
ATOM 2220 C CA . ILE A 1 284 ? 26.558 -9.974 -4.899 1.00 40.31 284 ILE A CA 1
ATOM 2221 C C . ILE A 1 284 ? 26.929 -10.997 -3.824 1.00 40.31 284 ILE A C 1
ATOM 2223 O O . ILE A 1 284 ? 27.827 -11.815 -4.013 1.00 40.31 284 ILE A O 1
ATOM 2227 N N . ASN A 1 285 ? 26.215 -10.941 -2.696 1.00 41.88 285 ASN A N 1
ATOM 2228 C CA . ASN A 1 285 ? 26.282 -11.936 -1.630 1.00 41.88 285 ASN A CA 1
ATOM 2229 C C . ASN A 1 285 ? 26.156 -13.357 -2.201 1.00 41.88 285 ASN A C 1
ATOM 2231 O O . ASN A 1 285 ? 25.350 -13.630 -3.090 1.00 41.88 285 ASN A O 1
ATOM 2235 N N . THR A 1 286 ? 26.916 -14.288 -1.632 1.00 40.91 286 THR A N 1
ATOM 2236 C CA . THR A 1 286 ? 26.983 -15.717 -1.989 1.00 40.91 286 THR A CA 1
ATOM 2237 C C . THR A 1 286 ? 25.617 -16.410 -2.132 1.00 40.91 286 THR A C 1
ATOM 2239 O O . THR A 1 286 ? 25.507 -17.414 -2.836 1.00 40.91 286 THR A O 1
ATOM 2242 N N . THR A 1 287 ? 24.553 -15.866 -1.539 1.00 44.25 287 THR A N 1
ATOM 2243 C CA . THR A 1 287 ? 23.165 -16.330 -1.671 1.00 44.25 287 THR A CA 1
ATOM 2244 C C . THR A 1 287 ? 22.606 -16.162 -3.087 1.00 44.25 287 THR A C 1
ATOM 2246 O O . THR A 1 287 ? 21.986 -17.088 -3.605 1.00 44.25 287 THR A O 1
ATOM 2249 N N . SER A 1 288 ? 22.859 -15.041 -3.764 1.00 41.66 288 SER A N 1
ATOM 2250 C CA . SER A 1 288 ? 22.333 -14.783 -5.113 1.00 41.66 288 SER A CA 1
ATOM 2251 C C . SER A 1 288 ? 23.118 -15.523 -6.198 1.00 41.66 288 SER A C 1
ATOM 2253 O O .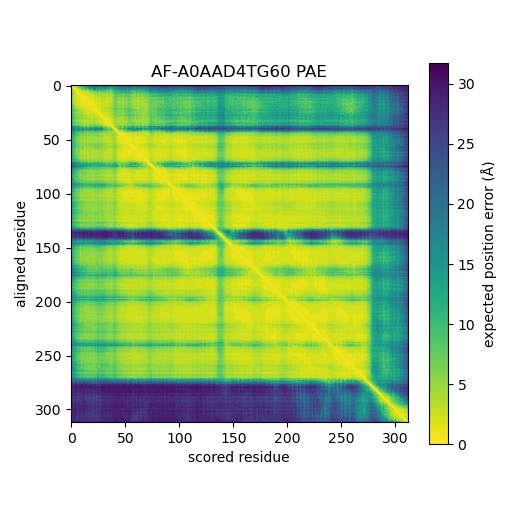 SER A 1 288 ? 22.547 -15.829 -7.235 1.00 41.66 288 SER A O 1
ATOM 2255 N N . LEU A 1 289 ? 24.371 -15.917 -5.929 1.00 45.72 289 LEU A N 1
ATOM 2256 C CA . LEU A 1 289 ? 25.127 -16.885 -6.740 1.00 45.72 289 LEU A CA 1
ATOM 2257 C C . LEU A 1 289 ? 24.628 -18.329 -6.552 1.00 45.72 289 LEU A C 1
ATOM 2259 O O . LEU A 1 289 ? 24.617 -19.111 -7.499 1.00 45.72 289 LEU A O 1
ATOM 2263 N N . LYS A 1 290 ? 24.185 -18.702 -5.343 1.00 43.72 290 LYS A N 1
ATOM 2264 C CA . LYS A 1 290 ? 23.549 -20.009 -5.091 1.00 43.72 290 LYS A CA 1
ATOM 2265 C C . LYS A 1 290 ? 22.165 -20.095 -5.734 1.00 43.72 290 LYS A C 1
ATOM 2267 O O . LYS A 1 290 ? 21.841 -21.112 -6.335 1.00 43.72 290 LYS A O 1
ATOM 2272 N N . LEU A 1 291 ? 21.377 -19.021 -5.665 1.00 44.78 291 LEU A N 1
ATOM 2273 C CA . LEU A 1 291 ? 20.093 -18.929 -6.358 1.00 44.78 291 LEU A CA 1
ATOM 2274 C C . LEU A 1 291 ? 20.258 -18.784 -7.858 1.00 44.78 291 LEU A C 1
ATOM 2276 O O . LEU A 1 291 ? 19.547 -19.478 -8.559 1.00 44.78 291 LEU A O 1
ATOM 2280 N N . SER A 1 292 ? 21.206 -17.998 -8.371 1.00 46.62 292 SER A N 1
ATOM 2281 C CA . SER A 1 292 ? 21.459 -17.982 -9.812 1.00 46.62 292 SER A CA 1
ATOM 2282 C C . SER A 1 292 ? 21.885 -19.363 -10.298 1.00 46.62 292 SER A C 1
ATOM 2284 O O . SER A 1 292 ? 21.412 -19.767 -11.345 1.00 46.62 292 SER A O 1
ATOM 2286 N N . ARG A 1 293 ? 22.653 -20.150 -9.527 1.00 42.66 293 ARG A N 1
ATOM 2287 C CA . ARG A 1 293 ? 22.992 -21.554 -9.851 1.00 42.66 293 ARG A CA 1
ATOM 2288 C C . ARG A 1 293 ? 21.813 -22.538 -9.739 1.00 42.66 293 ARG A C 1
ATOM 2290 O O . ARG A 1 293 ? 21.698 -23.421 -10.582 1.00 42.66 293 ARG A O 1
ATOM 2297 N N . CYS A 1 294 ? 20.927 -22.397 -8.750 1.00 42.22 294 CYS A N 1
ATOM 2298 C CA . CYS A 1 294 ? 19.709 -23.223 -8.640 1.00 42.22 294 CYS A CA 1
ATOM 2299 C C . CYS A 1 294 ? 18.650 -22.853 -9.694 1.00 42.22 294 CYS A C 1
ATOM 2301 O O . CYS A 1 294 ? 18.037 -23.726 -10.303 1.00 42.22 294 CYS A O 1
ATOM 2303 N N . VAL A 1 295 ? 18.457 -21.555 -9.930 1.00 46.94 295 VAL A N 1
ATOM 2304 C CA . VAL A 1 295 ? 17.514 -20.984 -10.898 1.00 46.94 295 VAL A CA 1
ATOM 2305 C C . VAL A 1 295 ? 18.033 -21.142 -12.322 1.00 46.94 295 VAL A C 1
ATOM 2307 O O . VAL A 1 295 ? 17.225 -21.325 -13.213 1.00 46.94 295 VAL A O 1
ATOM 2310 N N . THR A 1 296 ? 19.340 -21.146 -12.589 1.00 49.84 296 THR A N 1
ATOM 2311 C CA . THR A 1 296 ? 19.828 -21.394 -13.959 1.00 49.84 296 THR A CA 1
ATOM 2312 C C . THR A 1 296 ? 19.491 -22.801 -14.426 1.00 49.84 296 THR A C 1
ATOM 2314 O O . THR A 1 296 ? 19.033 -22.927 -15.546 1.00 49.84 296 THR A O 1
ATOM 2317 N N . LYS A 1 297 ? 19.597 -23.858 -13.609 1.00 44.62 297 LYS A N 1
ATOM 2318 C CA . LYS A 1 297 ? 19.241 -25.207 -14.096 1.00 44.62 297 LYS A CA 1
ATOM 2319 C C . LYS A 1 297 ? 17.744 -25.384 -14.380 1.00 44.62 297 LYS A C 1
ATOM 2321 O O . LYS A 1 297 ? 17.392 -25.838 -15.462 1.00 44.62 297 LYS A O 1
ATOM 2326 N N . GLN A 1 298 ? 16.868 -25.003 -13.449 1.00 44.00 298 GLN A N 1
ATOM 2327 C CA . GLN A 1 298 ? 15.417 -25.195 -13.615 1.00 44.00 298 GLN A CA 1
ATOM 2328 C C . GLN A 1 298 ? 14.753 -24.051 -14.399 1.00 44.00 298 GLN A C 1
ATOM 2330 O O . GLN A 1 298 ? 13.838 -24.256 -15.190 1.00 44.00 298 GLN A O 1
ATOM 2335 N N . GLY A 1 299 ? 15.228 -22.828 -14.188 1.00 46.72 299 GLY A N 1
ATOM 2336 C CA . GLY A 1 299 ? 14.726 -21.611 -14.813 1.00 46.72 299 GLY A CA 1
ATOM 2337 C C . GLY A 1 299 ? 15.208 -21.412 -16.246 1.00 46.72 299 GLY A C 1
ATOM 2338 O O . GLY A 1 299 ? 14.416 -20.902 -17.023 1.00 46.72 299 GLY A O 1
ATOM 2339 N N . LEU A 1 300 ? 16.413 -21.856 -16.653 1.00 44.97 300 LEU A N 1
ATOM 2340 C CA . LEU A 1 300 ? 16.745 -21.904 -18.092 1.00 44.97 300 LEU A CA 1
ATOM 2341 C C . LEU A 1 300 ? 15.894 -22.946 -18.810 1.00 44.97 300 LEU A C 1
ATOM 2343 O O . LEU A 1 300 ? 15.435 -22.662 -19.904 1.00 44.97 300 LEU A O 1
ATOM 2347 N N . ALA A 1 301 ? 15.639 -24.113 -18.209 1.00 44.62 301 ALA A N 1
ATOM 2348 C CA . ALA A 1 301 ? 14.781 -25.128 -18.821 1.00 44.62 301 ALA A CA 1
ATOM 2349 C C . ALA A 1 301 ? 13.345 -24.609 -19.025 1.00 44.62 301 ALA A C 1
ATOM 2351 O O . ALA A 1 301 ? 12.793 -24.725 -20.117 1.00 44.62 301 ALA A O 1
ATOM 2352 N N . ASN A 1 302 ? 12.775 -23.949 -18.011 1.00 43.41 302 ASN A N 1
ATOM 2353 C CA . ASN A 1 302 ? 11.442 -23.351 -18.107 1.00 43.41 302 ASN A CA 1
ATOM 2354 C C . ASN A 1 302 ? 11.411 -22.121 -19.031 1.00 43.41 302 ASN A C 1
ATOM 2356 O O . ASN A 1 302 ? 10.455 -21.956 -19.780 1.00 43.41 302 ASN A O 1
ATOM 2360 N N . PHE A 1 303 ? 12.449 -21.276 -19.016 1.00 43.53 303 PHE A N 1
ATOM 2361 C CA . PHE A 1 303 ? 12.561 -20.115 -19.904 1.00 43.53 303 PHE A CA 1
ATOM 2362 C C . PHE A 1 303 ? 12.737 -20.538 -21.366 1.00 43.53 303 PHE A C 1
ATOM 2364 O O . PHE A 1 303 ? 12.060 -19.996 -22.228 1.00 43.53 303 PHE A O 1
ATOM 2371 N N . LEU A 1 304 ? 13.571 -21.542 -21.653 1.00 43.81 304 LEU A N 1
ATOM 2372 C CA . LEU A 1 304 ? 13.717 -22.110 -22.996 1.00 43.81 304 LEU A CA 1
ATOM 2373 C C . LEU A 1 304 ? 12.411 -22.758 -23.464 1.00 43.81 304 LEU A C 1
ATOM 2375 O O . LEU A 1 304 ? 12.005 -22.518 -24.591 1.00 43.81 304 LEU A O 1
ATOM 2379 N N . SER A 1 305 ? 11.709 -23.494 -22.596 1.00 42.25 305 SER A N 1
ATOM 2380 C CA . SER A 1 305 ? 10.387 -24.055 -22.915 1.00 42.25 305 SER A CA 1
ATOM 2381 C C . SER A 1 305 ? 9.363 -22.962 -23.263 1.00 42.25 305 SER A C 1
ATOM 2383 O O . SER A 1 305 ? 8.669 -23.055 -24.272 1.00 42.25 305 SER A O 1
ATOM 2385 N N . TYR A 1 306 ? 9.328 -21.876 -22.482 1.00 39.19 306 TYR A N 1
ATOM 2386 C CA . TYR A 1 306 ? 8.414 -20.751 -22.698 1.00 39.19 306 TYR A CA 1
ATOM 2387 C C . TYR A 1 306 ? 8.766 -19.929 -23.954 1.00 39.19 306 TYR A C 1
ATOM 2389 O O . TYR A 1 306 ? 7.877 -19.511 -24.688 1.00 39.19 306 TYR A O 1
ATOM 2397 N N . VAL A 1 307 ? 10.057 -19.725 -24.242 1.00 37.59 307 VAL A N 1
ATOM 2398 C CA . VAL A 1 307 ? 10.531 -19.038 -25.460 1.00 37.59 307 VAL A CA 1
ATOM 2399 C C . VAL A 1 307 ? 10.277 -19.878 -26.716 1.00 37.59 307 VAL A C 1
ATOM 2401 O O . VAL A 1 307 ? 9.920 -19.322 -27.749 1.00 37.59 307 VAL A O 1
ATOM 2404 N N . ILE A 1 308 ? 10.399 -21.207 -26.634 1.00 41.00 308 ILE A N 1
ATOM 2405 C CA . ILE A 1 308 ? 10.063 -22.123 -27.736 1.00 41.00 308 ILE A CA 1
ATOM 2406 C C . ILE A 1 308 ? 8.549 -22.108 -28.012 1.00 41.00 308 ILE A C 1
ATOM 2408 O O . ILE A 1 308 ? 8.142 -22.060 -29.170 1.00 41.00 308 ILE A O 1
ATOM 2412 N N . GLN A 1 309 ? 7.713 -22.066 -26.970 1.00 38.78 309 GLN A N 1
ATOM 2413 C CA . GLN A 1 309 ? 6.253 -21.967 -27.115 1.00 38.78 309 GLN A CA 1
ATOM 2414 C C . GLN A 1 309 ? 5.767 -20.602 -27.623 1.00 38.78 309 GLN A C 1
ATOM 2416 O O . GLN A 1 309 ? 4.727 -20.538 -28.261 1.00 38.78 309 GLN A O 1
ATOM 2421 N N . ALA A 1 310 ? 6.495 -19.513 -27.367 1.00 35.41 310 ALA A N 1
ATOM 2422 C CA . ALA A 1 310 ? 6.126 -18.178 -27.849 1.00 35.41 310 ALA A CA 1
ATOM 2423 C C . ALA A 1 310 ? 6.499 -17.919 -29.327 1.00 35.41 310 ALA A C 1
ATOM 2425 O O . ALA A 1 310 ? 6.0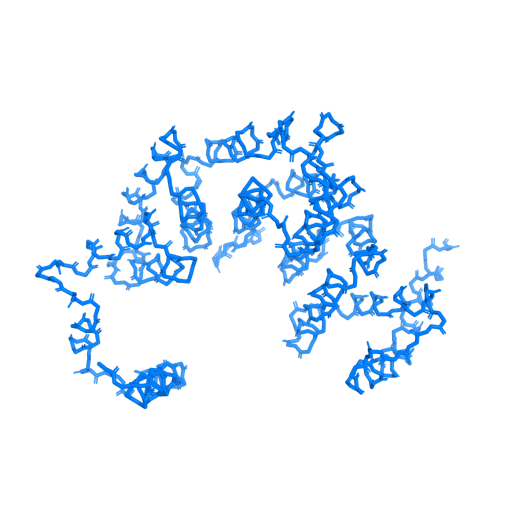90 -16.904 -29.890 1.00 35.41 310 ALA A O 1
ATOM 2426 N N . HIS A 1 311 ? 7.285 -18.808 -29.943 1.00 33.16 311 HIS A N 1
ATOM 2427 C CA . HIS A 1 311 ? 7.742 -18.718 -31.336 1.00 33.16 311 HIS A CA 1
ATOM 2428 C C . HIS A 1 311 ? 7.259 -19.881 -32.226 1.00 33.16 311 HIS A C 1
ATOM 2430 O O . HIS A 1 311 ? 7.756 -20.035 -33.343 1.00 33.16 311 HIS A O 1
ATOM 2436 N N . SER A 1 312 ? 6.296 -20.676 -31.748 1.00 35.91 312 SER A N 1
ATOM 2437 C CA . SER A 1 312 ? 5.537 -21.667 -32.531 1.00 35.91 312 SER A CA 1
ATOM 2438 C C . SER A 1 312 ? 4.073 -21.254 -32.636 1.00 35.91 312 SER A C 1
ATOM 2440 O O . SER A 1 312 ? 3.455 -21.630 -33.655 1.00 35.91 312 SER A O 1
#

Mean predicted aligned error: 9.5 Å

Nearest PDB structures (foldseek):
  5hdt-assembly2_B  TM=7.932E-01  e=2.201E-07  Homo sapiens
  8syo-assembly1_A  TM=1.981E-01  e=9.575E-01  Homo sapiens

Organism: NCBI:txid357466